Protein 4RU3 (pdb70)

Solvent-accessible surface area: 15898 Å² total; per-residue (Å²): 181,124,67,59,109,86,64,124,70,160,120,62,68,112,70,104,22,88,82,30,29,0,58,2,48,126,39,66,124,99,122,40,50,4,21,0,19,6,83,82,64,107,103,48,127,120,157,74,60,61,132,39,148,96,21,93,89,1,28,3,62,39,122,53,86,77,75,162,124,100,49,121,84,21,111,144,35,57,57,0,69,0,82,16,32,83,121,10,30,40,59,86,56,139,60,128,60,192,45,111,59,67,59,69,122,84,32,62,8,63,31,6,56,0,55,38,53,79,70,180,164,107,79,74,54,103,86,2,101,108,21,117,35,94,44,47,67,77,2,44,64,22,72,0,66,62,91,136,68,112,90,99,39,32,108,100,94,89,110,107,140,68,141,122,55,113,146,151,64,115,83,137,90,99,121,80,69,85,82,150,73,86,49,32,54,89,50,24,116,122,64,145,126,71,110,111,34,117,45,197,54,31,103,154,163

B-factor: mean 20.77, std 10.79, range [7.33, 51.13]

Secondary structure (DSSP, 8-state):
--HHHHHHHHHHHHH---EEEEEEEEEETTTTEEEEEESS-EE-TTS-EEPPPPEEEEEB---EETTEE------TT-EEEEEEESS--HHHHHHTSS---SS---SEEEEEEEEE--TT-----GGGTTSEEEE-TTSSSEEEE-SS-EEEE-SS-----SS----SS----SS--EETTEESTT---B-TTTTTPBPSSS---

Radius of gyration: 28.62 Å; Cα contacts (8 Å, |Δi|>4): 355; chains: 1; bounding box: 65×70×75 Å

Foldseek 3Di:
DPVVVVVVVVVVVVLQAFKAKWFFQDADQVLQFTWIWGDFFPQDPVRDTDGDDIAGRAHEDFDDDPPDTHDDPDDGGFMFMKGFAQAACVVCSVPVDDDDGPDDDGNDSNHTYTYTDNPLQADDDPVQPQWDWDADRPNQFIWTHDPPDIDGHHPPDDDDDDPDDDDPDDDDDDDWDDDPRRTQQWDWDADVVVHRDTDPTHDDD

Organism: NCBI:txid582382

Sequence (205 aa):
LIAALDARSRRRDALDFEVMIPAQVVQQYDRAENIATIQPLITWWVDTEHNAVQRHHQLVDIPVISMMGAGGFHISFPIQQQQGDIGWIYAADRDTSQFLESLSSMSKKPNNTGRRIHKFEHGLFIPPDVFRRRYTINSSSEDSAAMVIIIQSTSGATRISIIRGDNIKKITAPSNVTVDTPQANFTGSVTIANTLVVNGVNVNNHGHLENNPPDARTKGGMMIA

Nearest PDB structures (foldseek):
  4ru3-assembly1_A  TM=1.005E+00  e=5.794E-39  Pseudomonas phage SN
  8eon-assembly1_F  TM=9.720E-01  e=7.884E-35  Pseudomonas phage vB_PaeM_E217
  7yfz-assembly1_y  TM=8.169E-01  e=3.436E-06  uncultured cyanophage
  3pqi-assembly1_A  TM=4.986E-01  e=7.374E-07  Bacteriophage sp.

Structure (mmCIF, N/CA/C/O backbone):
data_4RU3
#
_entry.id   4RU3
#
_cell.length_a   84.540
_cell.length_b   84.540
_cell.length_c   84.540
_cell.angle_alpha   90.00
_cell.angle_beta   90.00
_cell.angle_gamma   90.00
#
_symmetry.space_group_name_H-M   'P 21 3'
#
loop_
_entity.id
_entity.type
_entity.pdbx_description
1 polymer 'puncturing protein gp41'
2 non-polymer 'FE (III) ION'
3 non-polymer 'CALCIUM ION'
4 non-polymer GLYCEROL
5 water water
#
loop_
_atom_site.group_PDB
_atom_site.id
_atom_site.type_symbol
_atom_site.label_atom_id
_atom_site.label_alt_id
_atom_site.label_comp_id
_atom_site.label_asym_id
_atom_site.label_entity_id
_atom_site.label_seq_id
_atom_site.pdbx_PDB_ins_code
_atom_site.Cartn_x
_atom_site.Cartn_y
_atom_site.Cartn_z
_atom_site.occupancy
_atom_site.B_iso_or_equiv
_atom_site.auth_seq_id
_atom_site.auth_comp_id
_atom_site.auth_asym_id
_atom_site.auth_atom_id
_atom_site.pdbx_PDB_model_num
ATOM 1 N N . LEU A 1 17 ? -36.779 -41.436 -47.529 1.00 44.22 17 LEU A N 1
ATOM 2 C CA . LEU A 1 17 ? -35.633 -40.534 -47.450 1.00 43.99 17 LEU A CA 1
ATOM 3 C C . LEU A 1 17 ? -35.249 -40.214 -45.995 1.00 45.20 17 LEU A C 1
ATOM 4 O O . LEU A 1 17 ? -36.105 -40.165 -45.106 1.00 46.53 17 LEU A O 1
ATOM 9 N N . ILE A 1 18 ? -33.957 -39.989 -45.761 1.00 45.34 18 ILE A N 1
ATOM 10 C CA . ILE A 1 18 ? -33.469 -39.730 -44.403 1.00 44.57 18 ILE A CA 1
ATOM 11 C C . ILE A 1 18 ? -32.736 -38.386 -44.275 1.00 44.67 18 ILE A C 1
ATOM 12 O O . ILE A 1 18 ? -32.396 -37.954 -43.172 1.00 45.18 18 ILE A O 1
ATOM 17 N N . ALA A 1 19 ? -32.524 -37.719 -45.409 1.00 44.19 19 ALA A N 1
ATOM 18 C CA . ALA A 1 19 ? -31.906 -36.394 -45.430 1.00 43.01 19 ALA A CA 1
ATOM 19 C C . ALA A 1 19 ? -32.727 -35.406 -44.613 1.00 41.96 19 ALA A C 1
ATOM 20 O O . ALA A 1 19 ? -32.208 -34.395 -44.135 1.00 40.92 19 ALA A O 1
ATOM 22 N N . ALA A 1 20 ? -34.011 -35.719 -44.462 1.00 41.85 20 ALA A N 1
ATOM 23 C CA . ALA A 1 20 ? -34.964 -34.888 -43.729 1.00 41.92 20 ALA A CA 1
ATOM 24 C C . ALA A 1 20 ? -34.470 -34.526 -42.336 1.00 41.77 20 ALA A C 1
ATOM 25 O O . ALA A 1 20 ? -34.378 -33.343 -41.976 1.00 42.51 20 ALA A O 1
ATOM 27 N N . LEU A 1 21 ? -34.158 -35.545 -41.544 1.00 41.28 21 LEU A N 1
ATOM 28 C CA . LEU A 1 21 ? -33.697 -35.283 -40.197 1.00 40.97 21 LEU A CA 1
ATOM 29 C C . LEU A 1 21 ? -32.311 -34.656 -40.169 1.00 39.24 21 LEU A C 1
ATOM 30 O O . LEU A 1 21 ? -32.017 -33.896 -39.257 1.00 37.92 21 LEU A O 1
ATOM 35 N N . ASP A 1 22 ? -31.468 -34.940 -41.162 1.00 38.17 22 ASP A N 1
ATOM 36 C CA . ASP A 1 22 ? -30.179 -34.245 -41.245 1.00 37.29 22 ASP A CA 1
ATOM 37 C C . ASP A 1 22 ? -30.396 -32.736 -41.331 1.00 35.74 22 ASP A C 1
ATOM 38 O O . ASP A 1 22 ? -29.717 -31.960 -40.654 1.00 35.76 22 ASP A O 1
ATOM 43 N N . ALA A 1 23 ? -31.359 -32.327 -42.150 1.00 35.02 23 ALA A N 1
ATOM 44 C CA . ALA A 1 23 ? -31.656 -30.911 -42.338 1.00 34.54 23 ALA A CA 1
ATOM 45 C C . ALA A 1 23 ? -32.163 -30.316 -41.037 1.00 34.43 23 ALA A C 1
ATOM 46 O O . ALA A 1 23 ? -31.732 -29.233 -40.621 1.00 34.32 23 ALA A O 1
ATOM 48 N N . ARG A 1 24 ? -33.070 -31.039 -40.388 1.00 34.93 24 ARG A N 1
ATOM 49 C CA . ARG A 1 24 ? -33.642 -30.616 -39.116 1.00 34.82 24 ARG A CA 1
ATOM 50 C C . ARG A 1 24 ? -32.569 -30.413 -38.061 1.00 33.03 24 ARG A C 1
ATOM 51 O O . ARG A 1 24 ? -32.537 -29.381 -37.373 1.00 32.31 24 ARG A O 1
ATOM 59 N N . SER A 1 25 ? -31.707 -31.417 -37.926 1.00 32.75 25 SER A N 1
ATOM 60 C CA . SER A 1 25 ? -30.666 -31.405 -36.902 1.00 32.02 25 SER A CA 1
ATOM 61 C C . SER A 1 25 ? -29.781 -30.182 -37.049 1.00 30.36 25 SER A C 1
ATOM 62 O O . SER A 1 25 ? -29.441 -29.509 -36.069 1.00 28.14 25 SER A O 1
ATOM 65 N N . ARG A 1 26 ? -29.420 -29.902 -38.291 1.00 30.20 26 ARG A N 1
ATOM 66 C CA . ARG A 1 26 ? -28.582 -28.764 -38.604 1.00 30.04 26 ARG A CA 1
ATOM 67 C C . ARG A 1 26 ? -29.292 -27.459 -38.240 1.00 27.46 26 ARG A C 1
ATOM 68 O O . ARG A 1 26 ? -28.709 -26.582 -37.599 1.00 25.80 26 ARG A O 1
ATOM 76 N N A ARG A 1 27 ? -30.549 -27.323 -38.660 0.50 27.29 27 ARG A N 1
ATOM 77 N N B ARG A 1 27 ? -30.550 -27.356 -38.652 0.50 27.62 27 ARG A N 1
ATOM 78 C CA A ARG A 1 27 ? -31.323 -26.116 -38.375 0.50 27.16 27 ARG A CA 1
ATOM 79 C CA B ARG A 1 27 ? -31.364 -26.179 -38.405 0.50 27.95 27 ARG A CA 1
ATOM 80 C C A ARG A 1 27 ? -31.418 -25.880 -36.878 0.50 26.51 27 ARG A C 1
ATOM 81 C C B ARG A 1 27 ? -31.464 -25.893 -36.915 0.50 27.18 27 ARG A C 1
ATOM 82 O O A ARG A 1 27 ? -31.212 -24.766 -36.382 0.50 27.03 27 ARG A O 1
ATOM 83 O O B ARG A 1 27 ? -31.299 -24.757 -36.465 0.50 27.84 27 ARG A O 1
ATOM 98 N N . ASP A 1 28 ? -31.743 -26.945 -36.158 1.00 26.61 28 ASP A N 1
ATOM 99 C CA . ASP A 1 28 ? -31.920 -26.843 -34.727 1.00 26.21 28 ASP A CA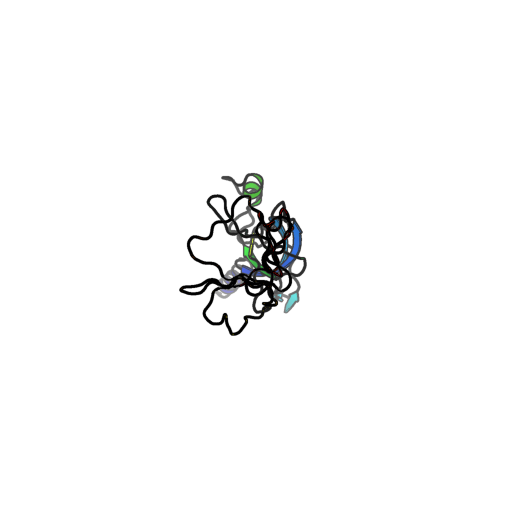 1
ATOM 100 C C . ASP A 1 28 ? -30.616 -26.447 -34.037 1.00 24.02 28 ASP A C 1
ATOM 101 O O . ASP A 1 28 ? -30.616 -25.647 -33.104 1.00 24.29 28 ASP A O 1
ATOM 106 N N . ALA A 1 29 ? -29.493 -27.003 -34.477 1.00 22.84 29 ALA A N 1
ATOM 107 C CA . ALA A 1 29 ? -28.205 -26.617 -33.893 1.00 20.64 29 ALA A CA 1
ATOM 108 C C . ALA A 1 29 ? -27.829 -25.159 -34.182 1.00 20.23 29 ALA A C 1
ATOM 109 O O . ALA A 1 29 ? -27.306 -24.449 -33.302 1.00 19.72 29 ALA A O 1
ATOM 111 N N . LEU A 1 30 ? -28.113 -24.704 -35.396 1.00 21.52 30 LEU A N 1
ATOM 112 C CA . LEU A 1 30 ? -27.861 -23.316 -35.747 1.00 22.60 30 LEU A CA 1
ATOM 113 C C . LEU A 1 30 ? -28.708 -22.362 -34.909 1.00 21.86 30 LEU A C 1
ATOM 114 O O . LEU A 1 30 ? -28.254 -21.255 -34.586 1.00 22.27 30 LEU A O 1
ATOM 119 N N . ASP A 1 31 ? -29.941 -22.753 -34.605 1.00 21.27 31 ASP A N 1
ATOM 120 C CA . ASP A 1 31 ? -30.851 -21.873 -33.869 1.00 21.89 31 ASP A CA 1
ATOM 121 C C . ASP A 1 31 ? -30.569 -21.815 -32.376 1.00 18.74 31 ASP A C 1
ATOM 122 O O . ASP A 1 31 ? -31.007 -20.890 -31.682 1.00 20.19 31 ASP A O 1
ATOM 127 N N . PHE A 1 32 ? -29.829 -22.804 -31.886 1.00 18.01 32 PHE A N 1
ATOM 128 C CA . PHE A 1 32 ? -29.575 -22.965 -30.462 1.00 16.49 32 PHE A CA 1
ATOM 129 C C . PHE A 1 32 ? -28.306 -22.144 -30.168 1.00 14.78 32 PHE A C 1
ATOM 130 O O . PHE A 1 32 ? -27.208 -22.482 -30.605 1.00 15.66 32 PHE A O 1
ATOM 138 N N . GLU A 1 33 ? -28.473 -21.051 -29.429 1.00 14.86 33 GLU A N 1
ATOM 139 C CA . GLU A 1 33 ? -27.365 -20.143 -29.118 1.00 14.29 33 GLU A CA 1
ATOM 140 C C . GLU A 1 33 ? -26.748 -20.518 -27.780 1.00 12.28 33 GLU A C 1
ATOM 141 O O . GLU A 1 33 ? -27.469 -20.925 -26.859 1.00 13.37 33 GLU A O 1
ATOM 147 N N . VAL A 1 34 ? -25.418 -20.385 -27.687 1.00 12.32 34 VAL A N 1
ATOM 148 C CA . VAL A 1 34 ? -24.639 -20.707 -26.488 1.00 12.17 34 VAL A CA 1
ATOM 149 C C . VAL A 1 34 ? -23.668 -19.572 -26.164 1.00 10.44 34 VAL A C 1
ATOM 150 O O . VAL A 1 34 ? -23.798 -18.956 -25.099 1.00 10.75 34 VAL A O 1
ATOM 154 N N . MET A 1 35 ? -22.695 -19.299 -27.049 1.00 10.13 35 MET A N 1
ATOM 155 C CA . MET A 1 35 ? -21.652 -18.336 -26.724 1.00 10.50 35 MET A CA 1
ATOM 156 C C . MET A 1 35 ? -21.064 -17.793 -28.000 1.00 10.36 35 MET A C 1
ATOM 157 O O . MET A 1 35 ? -20.722 -18.559 -28.896 1.00 11.58 35 MET A O 1
ATOM 162 N N . ILE A 1 36 ? -20.855 -16.474 -28.064 1.00 10.70 36 ILE A N 1
ATOM 163 C CA . ILE A 1 36 ? -20.209 -15.875 -29.231 1.00 12.08 36 ILE A CA 1
ATOM 164 C C . ILE A 1 36 ? -19.491 -14.597 -28.792 1.00 10.84 36 ILE A C 1
ATOM 165 O O . ILE A 1 36 ? -19.955 -13.913 -27.880 1.00 10.67 36 ILE A O 1
ATOM 170 N N . PRO A 1 37 ? -18.385 -14.222 -29.477 1.00 10.70 37 PRO A N 1
ATOM 171 C CA . PRO A 1 37 ? -17.779 -12.917 -29.181 1.00 10.80 37 PRO A CA 1
ATOM 172 C C . PRO A 1 37 ? -18.736 -11.762 -29.482 1.00 11.06 37 PRO A C 1
ATOM 173 O O . PRO A 1 37 ? -19.553 -11.862 -30.435 1.00 11.88 37 PRO A O 1
ATOM 177 N N . ALA A 1 38 ? -18.612 -10.678 -28.741 1.00 10.79 38 ALA A N 1
ATOM 178 C CA . ALA A 1 38 ? -19.553 -9.570 -28.846 1.00 10.62 38 ALA A CA 1
ATOM 179 C C . ALA A 1 38 ? -18.961 -8.297 -28.333 1.00 10.68 38 ALA A C 1
ATOM 180 O O . ALA A 1 38 ? -17.907 -8.294 -27.667 1.00 10.86 38 ALA A O 1
ATOM 182 N N . GLN A 1 39 ? -19.646 -7.194 -28.611 1.00 10.73 39 GLN A N 1
ATOM 183 C CA . GLN A 1 39 ? -19.162 -5.843 -28.318 1.00 11.52 39 GLN A CA 1
ATOM 184 C C . GLN A 1 39 ? -20.205 -5.017 -27.575 1.00 10.70 39 GLN A C 1
ATOM 185 O O . GLN A 1 39 ? -21.405 -5.148 -27.849 1.00 12.09 39 GLN A O 1
ATOM 191 N N . VAL A 1 40 ? -19.728 -4.143 -26.684 1.00 11.40 40 VAL A N 1
ATOM 192 C CA . VAL A 1 40 ? -20.611 -3.235 -25.973 1.00 11.52 40 VAL A CA 1
ATOM 193 C C . VAL A 1 40 ? -21.009 -2.053 -26.867 1.00 11.33 40 VAL A C 1
ATOM 194 O O . VAL A 1 40 ? -20.144 -1.313 -27.338 1.00 12.53 40 VAL A O 1
ATOM 198 N N . VAL A 1 41 ? -22.323 -1.890 -27.075 1.00 11.80 41 VAL A N 1
ATOM 199 C CA . VAL A 1 41 ? -22.853 -0.701 -27.724 1.00 13.73 41 VAL A CA 1
ATOM 200 C C . VAL A 1 41 ? -23.111 0.439 -26.712 1.00 13.91 41 VAL A C 1
ATOM 201 O O . VAL A 1 41 ? -22.816 1.597 -26.985 1.00 15.68 41 VAL A O 1
ATOM 205 N N A GLN A 1 42 ? -23.664 0.104 -25.551 0.70 12.92 42 GLN A N 1
ATOM 206 N N B GLN A 1 42 ? -23.658 0.083 -25.555 0.30 14.58 42 GLN A N 1
ATOM 207 C CA A GLN A 1 42 ? -23.948 1.067 -24.494 0.70 13.39 42 GLN A CA 1
ATOM 208 C CA B GLN A 1 42 ? -23.996 1.040 -24.508 0.30 15.35 42 GLN A CA 1
ATOM 209 C C A GLN A 1 42 ? -23.931 0.300 -23.195 0.70 12.86 42 GLN A C 1
ATOM 210 C C B GLN A 1 42 ? -24.024 0.308 -23.170 0.30 13.72 42 GLN A C 1
ATOM 211 O O A GLN A 1 42 ? -24.246 -0.877 -23.192 0.70 13.97 42 GLN A O 1
ATOM 212 O O B GLN A 1 42 ? -24.460 -0.837 -23.103 0.30 13.19 42 GLN A O 1
ATOM 223 N N . TYR A 1 43 ? -23.556 0.961 -22.113 1.00 13.29 43 TYR A N 1
ATOM 224 C CA . TYR A 1 43 ? -23.440 0.325 -20.817 1.00 12.40 43 TYR A CA 1
ATOM 225 C C . TYR A 1 43 ? -23.882 1.275 -19.721 1.00 12.50 43 TYR A C 1
ATOM 226 O O . TYR A 1 43 ? -23.500 2.453 -19.754 1.00 15.76 43 TYR A O 1
ATOM 235 N N . ASP A 1 44 ? -24.655 0.757 -18.767 1.00 12.07 44 ASP A N 1
ATOM 236 C CA . ASP A 1 44 ? -25.085 1.532 -17.598 1.00 13.48 44 ASP A CA 1
ATOM 237 C C . ASP A 1 44 ? -24.425 0.851 -16.401 1.00 11.74 44 ASP A C 1
ATOM 238 O O . ASP A 1 44 ? -24.764 -0.270 -16.074 1.00 12.38 44 ASP A O 1
ATOM 243 N N . ARG A 1 45 ? -23.490 1.524 -15.762 1.00 12.70 45 ARG A N 1
ATOM 244 C CA . ARG A 1 45 ? -22.723 0.895 -14.678 1.00 11.61 45 ARG A CA 1
ATOM 245 C C . ARG A 1 45 ? -23.534 0.763 -13.394 1.00 12.02 45 ARG A C 1
ATOM 246 O O . ARG A 1 45 ? -23.256 -0.116 -12.585 1.00 12.97 45 ARG A O 1
ATOM 254 N N . ALA A 1 46 ? -24.548 1.614 -13.196 1.00 13.18 46 ALA A N 1
ATOM 255 C CA . ALA A 1 46 ? -25.349 1.501 -11.986 1.00 14.26 46 ALA A CA 1
ATOM 256 C C . ALA A 1 46 ? -26.280 0.288 -12.045 1.00 13.08 46 ALA A C 1
ATOM 257 O O . ALA A 1 46 ? -26.406 -0.447 -11.065 1.00 15.10 46 ALA A O 1
ATOM 259 N N . GLU A 1 47 ? -26.941 0.085 -13.183 1.00 13.59 47 GLU A N 1
ATOM 260 C CA . GLU A 1 47 ? -27.818 -1.057 -13.375 1.00 13.51 47 GLU A CA 1
ATOM 261 C C . GLU A 1 47 ? -27.052 -2.285 -13.868 1.00 12.59 47 GLU A C 1
ATOM 262 O O . GLU A 1 47 ? -27.585 -3.389 -13.853 1.00 12.70 47 GLU A O 1
ATOM 268 N N . ASN A 1 48 ? -25.802 -2.079 -14.269 1.00 12.08 48 ASN A N 1
ATOM 269 C CA . ASN A 1 48 ? -24.889 -3.147 -14.700 1.00 11.18 48 ASN A CA 1
ATOM 270 C C . ASN A 1 48 ? -25.506 -3.960 -15.833 1.00 10.18 48 ASN A C 1
ATOM 271 O O . ASN A 1 48 ? -25.505 -5.207 -15.818 1.00 10.31 48 ASN A O 1
ATOM 276 N N . ILE A 1 49 ? -25.979 -3.255 -16.852 1.00 10.67 49 ILE A N 1
ATOM 277 C CA . ILE A 1 49 ? -26.550 -3.860 -18.036 1.00 11.25 49 ILE A CA 1
ATOM 278 C C . ILE A 1 49 ? -26.041 -3.152 -19.273 1.00 11.19 49 ILE A C 1
ATOM 279 O O . ILE A 1 49 ? -25.657 -1.978 -19.241 1.00 12.36 49 ILE A O 1
ATOM 284 N N . ALA A 1 50 ? -26.056 -3.873 -20.399 1.00 11.19 50 ALA A N 1
ATOM 285 C CA . ALA A 1 50 ? -25.529 -3.357 -21.651 1.00 11.41 50 ALA A CA 1
ATOM 286 C C . ALA A 1 50 ? -26.410 -3.685 -22.830 1.00 12.06 50 ALA A C 1
ATOM 287 O O . ALA A 1 50 ? -27.120 -4.678 -22.838 1.00 12.36 50 ALA A O 1
ATOM 289 N N . THR A 1 51 ? -26.308 -2.846 -23.864 1.00 11.83 51 THR A N 1
ATOM 290 C CA . THR A 1 51 ? -26.716 -3.257 -25.203 1.00 12.26 51 THR A CA 1
ATOM 291 C C . THR A 1 51 ? -25.492 -3.860 -25.866 1.00 12.04 51 THR A C 1
ATOM 292 O O . THR A 1 51 ? -24.394 -3.288 -25.823 1.00 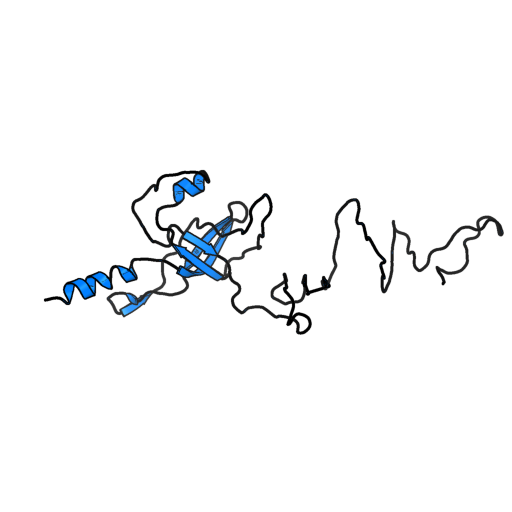11.94 51 THR A O 1
ATOM 296 N N . ILE A 1 52 ? -25.664 -5.043 -26.470 1.00 11.98 52 ILE A N 1
ATOM 297 C CA . ILE A 1 52 ? -24.552 -5.835 -26.946 1.00 12.14 52 ILE A CA 1
ATOM 298 C C . ILE A 1 52 ? -24.743 -6.163 -28.426 1.00 12.48 52 ILE A C 1
ATOM 299 O O . ILE A 1 52 ? -25.850 -6.501 -28.865 1.00 13.31 52 ILE A O 1
ATOM 304 N N . GLN A 1 53 ? -23.655 -6.080 -29.188 1.00 12.25 53 GLN A N 1
ATOM 305 C CA . GLN A 1 53 ? -23.671 -6.407 -30.638 1.00 13.75 53 GLN A CA 1
ATOM 306 C C . GLN A 1 53 ? -22.773 -7.627 -30.852 1.00 13.67 53 GLN A C 1
ATOM 307 O O . GLN A 1 53 ? -21.545 -7.541 -30.715 1.00 12.36 53 GLN A O 1
ATOM 313 N N . PRO A 1 54 ? -23.358 -8.786 -31.186 1.00 13.13 54 PRO A N 1
ATOM 314 C CA . PRO A 1 54 ? -22.481 -9.921 -31.535 1.00 14.10 54 PRO A CA 1
ATOM 315 C C . PRO A 1 54 ? -21.553 -9.614 -32.699 1.00 14.02 54 PRO A C 1
ATOM 316 O O . PRO A 1 54 ? -21.941 -8.893 -33.638 1.00 15.47 54 PRO A O 1
ATOM 320 N N . LEU A 1 55 ? -20.347 -10.181 -32.657 1.00 12.70 55 LEU A N 1
ATOM 321 C CA . LEU A 1 55 ? -19.303 -9.873 -33.614 1.00 14.42 55 LEU A CA 1
ATOM 322 C C . LEU A 1 55 ? -19.027 -10.950 -34.655 1.00 15.81 55 LEU A C 1
ATOM 323 O O . LEU A 1 55 ? -18.085 -10.805 -35.430 1.00 16.81 55 LEU A O 1
ATOM 328 N N . ILE A 1 56 ? -19.861 -11.989 -34.730 1.00 15.90 56 ILE A N 1
ATOM 329 C CA . ILE A 1 56 ? -19.766 -12.945 -35.825 1.00 17.96 56 ILE A CA 1
ATOM 330 C C . ILE A 1 56 ? -21.114 -12.974 -36.510 1.00 17.79 56 ILE A C 1
ATOM 331 O O . ILE A 1 56 ? -22.160 -13.026 -35.863 1.00 21.78 56 ILE A O 1
ATOM 336 N N . THR A 1 57 ? -21.078 -12.830 -37.830 1.00 21.05 57 THR A N 1
ATOM 337 C CA . THR A 1 57 ? -22.284 -12.779 -38.619 1.00 24.54 57 THR A CA 1
ATOM 338 C C . THR A 1 57 ? -22.719 -14.202 -38.742 1.00 31.03 57 THR A C 1
ATOM 339 O O . THR A 1 57 ? -21.996 -15.147 -38.388 1.00 34.87 57 THR A O 1
ATOM 343 N N A TRP A 1 58 ? -23.893 -14.362 -39.304 0.39 32.73 58 TRP A N 1
ATOM 344 N N B TRP A 1 58 ? -23.938 -14.379 -39.228 0.61 33.14 58 TRP A N 1
ATOM 345 C CA A TRP A 1 58 ? -24.359 -15.683 -39.590 0.39 33.62 58 TRP A CA 1
ATOM 346 C CA B TRP A 1 58 ? -24.430 -15.714 -39.521 0.61 34.20 58 TRP A CA 1
ATOM 347 C C A TRP A 1 58 ? -24.744 -15.780 -41.049 0.39 35.31 58 TRP A C 1
ATOM 348 C C B TRP A 1 58 ? -24.810 -15.813 -40.996 0.61 35.67 58 TRP A C 1
ATOM 349 O O A TRP A 1 58 ? -25.234 -14.820 -41.639 0.39 35.86 58 TRP A O 1
ATOM 350 O O B TRP A 1 58 ? -25.380 -14.871 -41.538 0.61 36.35 58 TRP A O 1
ATOM 371 N N . VAL A 1 59 ? -24.458 -16.932 -41.637 1.00 36.79 59 VAL A N 1
ATOM 372 C CA . VAL A 1 59 ? -24.747 -17.161 -43.048 1.00 37.76 59 VAL A CA 1
ATOM 373 C C . VAL A 1 59 ? -26.201 -17.582 -43.177 1.00 38.56 59 VAL A C 1
ATOM 374 O O . VAL A 1 59 ? -26.635 -18.525 -42.526 1.00 40.01 59 VAL A O 1
ATOM 378 N N . ASP A 1 60 ? -26.960 -16.878 -44.013 1.00 38.56 60 ASP A N 1
ATOM 379 C CA . ASP A 1 60 ? -28.354 -17.253 -44.230 1.00 40.14 60 ASP A CA 1
ATOM 380 C C . ASP A 1 60 ? -28.513 -18.193 -45.424 1.00 40.58 60 ASP A C 1
ATOM 381 O O . ASP A 1 60 ? -27.520 -18.558 -46.074 1.00 40.69 60 ASP A O 1
ATOM 386 N N . THR A 1 61 ? -29.757 -18.577 -45.705 1.00 41.18 61 THR A N 1
ATOM 387 C CA . THR A 1 61 ? -30.061 -19.563 -46.748 1.00 41.11 61 THR A CA 1
ATOM 388 C C . THR A 1 61 ? -29.576 -19.093 -48.106 1.00 41.11 61 THR A C 1
ATOM 389 O O . THR A 1 61 ? -29.371 -19.894 -49.033 1.00 41.59 61 THR A O 1
ATOM 393 N N . GLU A 1 62 ? -29.393 -17.782 -48.196 1.00 39.73 62 GLU A N 1
ATOM 394 C CA . GLU A 1 62 ? -29.099 -17.098 -49.437 1.00 40.53 62 GLU A CA 1
ATOM 395 C C . GLU A 1 62 ? -27.584 -17.045 -49.599 1.00 40.52 62 GLU A C 1
ATOM 396 O O . GLU A 1 62 ? -27.070 -16.510 -50.589 1.00 40.70 62 GLU A O 1
ATOM 402 N N . HIS A 1 63 ? -26.889 -17.613 -48.607 1.00 40.00 63 HIS A N 1
ATOM 403 C CA . HIS A 1 63 ? -25.424 -17.681 -48.551 1.00 38.83 63 HIS A CA 1
ATOM 404 C C . HIS A 1 63 ? -24.787 -16.312 -48.286 1.00 38.84 63 HIS A C 1
ATOM 405 O O . HIS A 1 63 ? -23.575 -16.127 -48.460 1.00 39.94 63 HIS A O 1
ATOM 412 N N . ASN A 1 64 ? -25.625 -15.368 -47.848 1.00 36.30 64 ASN A N 1
ATOM 413 C CA . ASN A 1 64 ? -25.198 -14.049 -47.411 1.00 34.99 64 ASN A CA 1
ATOM 414 C C . ASN A 1 64 ? -24.822 -14.134 -45.947 1.00 34.85 64 ASN A C 1
ATOM 415 O O . ASN A 1 64 ? -25.611 -14.585 -45.136 1.00 33.02 64 ASN A O 1
ATOM 420 N N . ALA A 1 65 ? -23.634 -13.694 -45.584 1.00 35.21 65 ALA A N 1
ATOM 421 C CA . ALA A 1 65 ? -23.352 -13.593 -44.168 1.00 33.42 65 ALA A CA 1
ATOM 422 C C . ALA A 1 65 ? -23.785 -12.192 -43.773 1.00 31.19 65 ALA A C 1
ATOM 423 O O . ALA A 1 65 ? -23.423 -11.242 -44.441 1.00 32.16 65 ALA A O 1
ATOM 425 N N . VAL A 1 66 ? -24.582 -12.062 -42.711 1.00 29.76 66 VAL A N 1
ATOM 426 C CA . VAL A 1 66 ? -25.097 -10.754 -42.305 1.00 28.25 66 VAL A CA 1
ATOM 427 C C . VAL A 1 66 ? -24.980 -10.467 -40.813 1.00 27.20 66 VAL A C 1
ATOM 428 O O . VAL A 1 66 ? -24.966 -11.384 -39.977 1.00 28.03 66 VAL A O 1
ATOM 432 N N . GLN A 1 67 ? -24.906 -9.182 -40.465 1.00 26.92 67 GLN A N 1
ATOM 433 C CA . GLN A 1 67 ? -24.773 -8.751 -39.068 1.00 24.60 67 GLN A CA 1
ATOM 434 C C . GLN A 1 67 ? -25.985 -9.141 -38.207 1.00 22.57 67 GLN A C 1
ATOM 435 O O . GLN A 1 67 ? -27.132 -8.966 -38.613 1.00 22.52 67 GLN A O 1
ATOM 441 N N . ARG A 1 68 ? -25.719 -9.643 -37.003 1.00 21.78 68 ARG A N 1
ATOM 442 C CA . ARG A 1 68 ? -26.777 -10.032 -36.079 1.00 19.10 68 ARG A CA 1
ATOM 443 C C . ARG A 1 68 ? -27.385 -8.816 -35.420 1.00 18.43 68 ARG A C 1
ATOM 444 O O . ARG A 1 68 ? -26.787 -7.729 -35.404 1.00 23.91 68 ARG A O 1
ATOM 452 N N A HIS A 1 69 ? -28.605 -8.998 -34.875 0.60 16.88 69 HIS A N 1
ATOM 453 N N B HIS A 1 69 ? -28.489 -8.933 -34.771 0.40 17.05 69 HIS A N 1
ATOM 454 C CA A HIS A 1 69 ? -29.366 -7.988 -34.083 0.60 15.86 69 HIS A CA 1
ATOM 455 C CA B HIS A 1 69 ? -28.796 -7.664 -34.237 0.40 15.64 69 HIS A CA 1
ATOM 456 C C A HIS A 1 69 ? -28.537 -7.545 -32.818 0.60 14.33 69 HIS A C 1
ATOM 457 C C B HIS A 1 69 ? -28.523 -7.524 -32.774 0.40 13.10 69 HIS A C 1
ATOM 458 O O A HIS A 1 69 ? -27.722 -8.347 -32.277 0.60 16.41 69 HIS A O 1
ATOM 459 O O B HIS A 1 69 ? -28.121 -8.462 -32.055 0.40 12.60 69 HIS A O 1
ATOM 472 N N . GLN A 1 70 ? -28.710 -6.311 -32.336 1.00 13.31 70 GLN A N 1
ATOM 473 C CA . GLN A 1 70 ? -28.330 -5.964 -30.975 1.00 13.02 70 GLN A CA 1
ATOM 474 C C . GLN A 1 70 ? -29.232 -6.681 -29.980 1.00 13.95 70 GLN A C 1
ATOM 475 O O . GLN A 1 70 ? -30.409 -6.971 -30.289 1.00 15.07 70 GLN A O 1
ATOM 481 N N . LEU A 1 71 ? -28.660 -6.932 -28.792 1.00 13.25 71 LEU A N 1
ATOM 482 C CA . LEU A 1 71 ? -29.385 -7.425 -27.631 1.00 12.83 71 LEU A CA 1
ATOM 483 C C . LEU A 1 71 ? -29.433 -6.310 -26.584 1.00 13.33 71 LEU A C 1
ATOM 484 O O . LEU A 1 71 ? -28.400 -5.731 -26.285 1.00 16.97 71 LEU A O 1
ATOM 489 N N . VAL A 1 72 ? -30.584 -6.070 -25.964 1.00 14.81 72 VAL A N 1
ATOM 490 C CA . VAL A 1 72 ? -30.689 -4.998 -24.968 1.00 14.44 72 VAL A CA 1
ATOM 491 C C . VAL A 1 72 ? -30.783 -5.574 -23.573 1.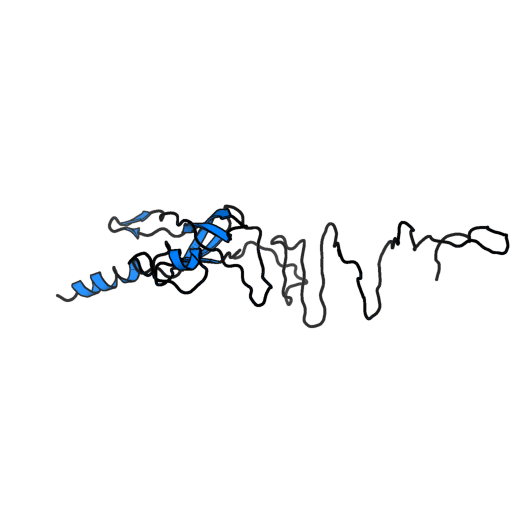00 13.23 72 VAL A C 1
ATOM 492 O O . VAL A 1 72 ? -31.161 -6.730 -23.394 1.00 14.89 72 VAL A O 1
ATOM 496 N N . ASP A 1 73 ? -30.437 -4.738 -22.588 1.00 13.38 73 ASP A N 1
ATOM 497 C CA . ASP A 1 73 ? -30.679 -5.032 -21.179 1.00 14.27 73 ASP A CA 1
ATOM 498 C C . ASP A 1 73 ? -29.957 -6.298 -20.743 1.00 13.02 73 ASP A C 1
ATOM 499 O O . ASP A 1 73 ? -30.453 -7.017 -19.890 1.00 15.65 73 ASP A O 1
ATOM 504 N N . ILE A 1 74 ? -28.773 -6.549 -21.319 1.00 12.29 74 ILE A N 1
ATOM 505 C CA . ILE A 1 74 ? -27.996 -7.742 -20.987 1.00 11.66 74 ILE A CA 1
ATOM 506 C C . ILE A 1 74 ? -27.150 -7.485 -19.736 1.00 10.10 74 ILE A C 1
ATOM 507 O O . ILE A 1 74 ? -26.360 -6.568 -19.730 1.00 10.82 74 ILE A O 1
ATOM 512 N N . PRO A 1 75 ? -27.329 -8.285 -18.682 1.00 10.22 75 PRO A N 1
ATOM 513 C CA . PRO A 1 75 ? -26.461 -8.134 -17.510 1.00 10.51 75 PRO A CA 1
ATOM 514 C C . PRO A 1 75 ? -25.004 -8.393 -17.930 1.00 9.61 75 PRO A C 1
ATOM 515 O O . PRO A 1 75 ? -24.716 -9.319 -18.701 1.00 9.45 75 PRO A O 1
ATOM 519 N N . VAL A 1 76 ? -24.105 -7.579 -17.372 1.00 9.45 76 VAL A N 1
ATOM 520 C CA . VAL A 1 76 ? -22.671 -7.763 -17.560 1.00 9.41 76 VAL A CA 1
ATOM 521 C C . VAL A 1 76 ? -22.126 -8.336 -16.251 1.00 8.86 76 VAL A C 1
ATOM 522 O O . VAL A 1 76 ? -22.441 -7.807 -15.177 1.00 9.68 76 VAL A O 1
ATOM 526 N N . ILE A 1 77 ? -21.382 -9.437 -16.290 1.00 8.44 77 ILE A N 1
ATOM 527 C CA . ILE A 1 77 ? -20.975 -10.022 -15.020 1.00 8.62 77 ILE A CA 1
ATOM 528 C C . ILE A 1 77 ? -20.195 -9.021 -14.179 1.00 8.32 77 ILE A C 1
ATOM 529 O O . ILE A 1 77 ? -19.332 -8.300 -14.695 1.00 8.51 77 ILE A O 1
ATOM 534 N N . SER A 1 78 ? -20.473 -9.001 -12.882 1.00 8.32 78 SER A N 1
ATOM 535 C CA . SER A 1 78 ? -19.577 -8.380 -11.916 1.00 8.56 78 SER A CA 1
ATOM 536 C C . SER A 1 78 ? -19.202 -9.474 -10.939 1.00 8.62 78 SER A C 1
ATOM 537 O O . SER A 1 78 ? -19.976 -9.801 -10.018 1.00 8.90 78 SER A O 1
ATOM 540 N N A MET A 1 79 ? -18.071 -10.140 -11.191 0.64 8.20 79 MET A N 1
ATOM 541 N N B MET A 1 79 ? -18.076 -10.100 -11.176 0.36 8.25 79 MET A N 1
ATOM 542 C CA A MET A 1 79 ? -17.687 -11.260 -10.346 0.64 8.61 79 MET A CA 1
ATOM 543 C CA B MET A 1 79 ? -17.787 -11.264 -10.407 0.36 7.65 79 MET A CA 1
ATOM 544 C C A MET A 1 79 ? -17.603 -10.824 -8.895 0.64 7.62 79 MET A C 1
ATOM 545 C C B MET A 1 79 ? -17.559 -10.885 -8.931 0.36 7.77 79 MET A C 1
ATOM 546 O O A MET A 1 79 ? -16.955 -9.818 -8.584 0.64 8.10 79 MET A O 1
ATOM 547 O O B MET A 1 79 ? -16.813 -9.942 -8.636 0.36 8.03 79 MET A O 1
ATOM 556 N N . GLY A 1 80 ? -18.228 -11.599 -8.026 1.00 7.96 80 GLY A N 1
ATOM 557 C CA . GLY A 1 80 ? -18.212 -11.245 -6.633 1.00 8.34 80 GLY A CA 1
ATOM 558 C C . GLY A 1 80 ? -19.189 -12.035 -5.842 1.00 8.51 80 GLY A C 1
ATOM 559 O O . GLY A 1 80 ? -20.057 -12.709 -6.437 1.00 8.96 80 GLY A O 1
ATOM 560 N N . ALA A 1 81 ? -19.044 -11.982 -4.527 1.00 8.60 81 ALA A N 1
ATOM 561 C CA . ALA A 1 81 ? -19.914 -12.672 -3.595 1.00 9.38 81 ALA A CA 1
ATOM 562 C C . ALA A 1 81 ? -19.497 -12.220 -2.192 1.00 9.16 81 ALA A C 1
ATOM 563 O O . ALA A 1 81 ? -18.435 -11.605 -2.010 1.00 9.52 81 ALA A O 1
ATOM 565 N N . GLY A 1 82 ? -20.328 -12.525 -1.196 1.00 10.38 82 GLY A N 1
ATOM 566 C CA . GLY A 1 82 ? -19.966 -12.263 0.182 1.00 11.33 82 GLY A CA 1
ATOM 567 C C . GLY A 1 82 ? -19.770 -10.813 0.550 1.00 10.75 82 GLY A C 1
ATOM 568 O O . GLY A 1 82 ? -19.154 -10.508 1.566 1.00 11.91 82 GLY A O 1
ATOM 569 N N . GLY A 1 83 ? -20.298 -9.907 -0.281 1.00 10.39 83 GLY A N 1
ATOM 570 C CA . GLY A 1 83 ? -20.145 -8.489 -0.043 1.00 10.87 83 GLY A CA 1
ATOM 571 C C . GLY A 1 83 ? -18.960 -7.830 -0.729 1.00 9.30 83 GLY A C 1
ATOM 572 O O . GLY A 1 83 ? -18.627 -6.691 -0.404 1.00 9.63 83 GLY A O 1
ATOM 573 N N . PHE A 1 84 ? -18.364 -8.509 -1.721 1.00 8.87 84 PHE A N 1
ATOM 574 C CA . PHE A 1 84 ? -17.185 -7.962 -2.426 1.00 8.28 84 PHE A CA 1
ATOM 575 C C . PHE A 1 84 ? -17.319 -8.254 -3.905 1.00 8.51 84 PHE A C 1
ATOM 576 O O . PHE A 1 84 ? -17.963 -9.234 -4.295 1.00 8.97 84 PHE A O 1
ATOM 584 N N . HIS A 1 85 ? -16.717 -7.433 -4.764 1.00 7.82 85 HIS A N 1
ATOM 585 C CA . HIS A 1 85 ? -16.824 -7.674 -6.209 1.00 7.86 85 HIS A CA 1
ATOM 586 C C . HIS A 1 85 ? -15.717 -6.910 -6.938 1.00 7.60 85 HIS A C 1
ATOM 587 O O . HIS A 1 85 ? -14.963 -6.120 -6.354 1.00 8.50 85 HIS A O 1
ATOM 594 N N . ILE A 1 86 ? -15.649 -7.197 -8.251 1.00 7.96 86 ILE A N 1
ATOM 595 C CA . ILE A 1 86 ? -14.721 -6.554 -9.156 1.00 8.59 86 ILE A CA 1
ATOM 596 C C . ILE A 1 86 ? -15.531 -5.905 -10.277 1.00 8.90 86 ILE A C 1
ATOM 597 O O . ILE A 1 86 ? -16.403 -6.556 -10.899 1.00 9.04 86 ILE A O 1
ATOM 602 N N . SER A 1 87 ? -15.276 -4.615 -10.534 1.00 8.50 87 SER A N 1
ATOM 603 C CA . SER A 1 87 ? -16.024 -3.886 -11.553 1.00 9.10 87 SER A CA 1
ATOM 604 C C . SER A 1 87 ? -15.066 -3.091 -12.435 1.00 8.44 87 SER A C 1
ATOM 605 O O . SER A 1 87 ? -14.241 -2.306 -11.934 1.00 9.08 87 SER A O 1
ATOM 608 N N . PHE A 1 88 ? -15.192 -3.268 -13.744 1.00 9.24 88 PHE A N 1
ATOM 609 C CA . PHE A 1 88 ? -14.403 -2.536 -14.720 1.00 9.30 88 PHE A CA 1
ATOM 610 C C . PHE A 1 88 ? -15.211 -1.349 -15.294 1.00 9.83 88 PHE A C 1
ATOM 611 O O . PHE A 1 88 ? -16.434 -1.443 -15.419 1.00 11.33 88 PHE A O 1
ATOM 619 N N . PRO A 1 89 ? -14.525 -0.267 -15.701 1.00 9.81 89 PRO A N 1
ATOM 620 C CA . PRO A 1 89 ? -15.213 0.930 -16.227 1.00 10.90 89 PRO A CA 1
ATOM 621 C C . PRO A 1 89 ? -15.490 0.731 -17.725 1.00 11.63 89 PRO A C 1
ATOM 622 O O . PRO A 1 89 ? -14.889 1.374 -18.599 1.00 11.63 89 PRO A O 1
ATOM 626 N N . ILE A 1 90 ? -16.422 -0.175 -18.000 1.00 11.34 90 ILE A N 1
ATOM 627 C CA . ILE A 1 90 ? -16.718 -0.609 -19.371 1.00 11.26 90 ILE A CA 1
ATOM 628 C C . ILE A 1 90 ? -17.112 0.583 -20.240 1.00 12.04 90 ILE A C 1
ATOM 629 O O . ILE A 1 90 ? -17.896 1.444 -19.826 1.00 12.80 90 ILE A O 1
ATOM 634 N N A GLN A 1 91 ? -16.556 0.596 -21.444 0.70 12.01 91 GLN A N 1
ATOM 635 N N B GLN A 1 91 ? -16.562 0.612 -21.447 0.30 12.58 91 GLN A N 1
ATOM 636 C CA A GLN A 1 91 ? -16.787 1.625 -22.444 0.70 14.28 91 GLN A CA 1
ATOM 637 C CA B GLN A 1 91 ? -16.844 1.657 -22.412 0.30 14.14 91 GLN A CA 1
ATOM 638 C C A GLN A 1 91 ? -17.402 1.036 -23.702 0.70 13.62 91 GLN A C 1
ATOM 639 C C B GLN A 1 91 ? -17.469 1.081 -23.674 0.30 13.16 91 GLN A C 1
ATOM 640 O O A GLN A 1 91 ? -17.147 -0.122 -24.063 0.70 12.50 91 GLN A O 1
ATOM 641 O O B GLN A 1 91 ? -17.372 -0.113 -23.957 0.30 12.98 91 GLN A O 1
ATOM 652 N N A GLN A 1 92 ? -18.142 1.884 -24.415 0.70 14.02 92 GLN A N 1
ATOM 653 N N B GLN A 1 92 ? -18.087 1.956 -24.456 0.30 13.69 92 GLN A N 1
ATOM 654 C CA A GLN A 1 92 ? -18.598 1.537 -25.749 0.70 14.41 92 GLN A CA 1
ATOM 655 C CA B GLN A 1 92 ? -18.600 1.563 -25.755 0.30 13.97 92 GLN A CA 1
ATOM 656 C C A GLN A 1 92 ? -17.416 1.040 -26.556 0.70 13.01 92 GLN A C 1
ATOM 657 C C B GLN A 1 92 ? -17.445 1.094 -26.627 0.30 12.91 92 GLN A C 1
ATOM 658 O O A GLN A 1 92 ? -16.326 1.619 -26.533 0.70 14.09 92 GLN A O 1
ATOM 659 O O B GLN A 1 92 ? -16.405 1.756 -26.721 0.30 12.91 92 GLN A O 1
ATOM 670 N N . GLY A 1 93 ? -17.617 -0.063 -27.255 1.00 12.61 93 GLY A N 1
ATOM 671 C CA . GLY A 1 93 ? -16.578 -0.629 -28.077 1.00 12.91 93 GLY A CA 1
ATOM 672 C C . GLY A 1 93 ? -15.802 -1.761 -27.412 1.00 12.01 93 GLY A C 1
ATOM 673 O O . GLY A 1 93 ? -15.089 -2.505 -28.103 1.00 13.01 93 GLY A O 1
ATOM 674 N N . ASP A 1 94 ? -15.870 -1.879 -26.088 1.00 11.62 94 ASP A N 1
ATOM 675 C CA . ASP A 1 94 ? -15.184 -2.984 -25.428 1.00 11.74 94 ASP A CA 1
ATOM 676 C C . ASP A 1 94 ? -15.787 -4.323 -25.853 1.00 10.51 94 ASP A C 1
ATOM 677 O O . ASP A 1 94 ? -16.980 -4.416 -26.170 1.00 11.52 94 ASP A O 1
ATOM 682 N N . ILE A 1 95 ? -14.946 -5.356 -25.840 1.00 10.00 95 ILE A N 1
ATOM 683 C CA . ILE A 1 95 ? -15.364 -6.658 -26.336 1.00 10.22 95 ILE A CA 1
ATOM 684 C C . ILE A 1 95 ? -15.387 -7.729 -25.246 1.00 9.39 95 ILE A C 1
ATOM 685 O O . ILE A 1 95 ? -15.058 -7.491 -24.071 1.00 9.48 95 ILE A O 1
ATOM 690 N N . GLY A 1 96 ? -15.819 -8.927 -25.612 1.00 9.56 96 GLY A N 1
ATOM 691 C CA . GLY A 1 96 ? -16.038 -9.977 -24.636 1.00 9.23 96 GLY A CA 1
ATOM 692 C C . GLY A 1 96 ? -16.878 -11.044 -25.284 1.00 8.87 96 GLY A C 1
ATOM 693 O O . GLY A 1 96 ? -16.883 -11.196 -26.530 1.00 9.83 96 GLY A O 1
ATOM 694 N N . TRP A 1 97 ? -17.587 -11.801 -24.463 1.00 9.10 97 TRP A N 1
ATOM 695 C CA . TRP A 1 97 ? -18.348 -12.960 -24.892 1.00 9.25 97 TRP A CA 1
ATOM 696 C C . TRP A 1 97 ? -19.766 -12.850 -24.333 1.00 9.18 97 TRP A C 1
ATOM 697 O O . TRP A 1 97 ? -19.960 -12.576 -23.151 1.00 9.72 97 TRP A O 1
ATOM 708 N N . ILE A 1 98 ? -20.755 -13.039 -25.203 1.00 9.35 98 ILE A N 1
ATOM 709 C CA . ILE A 1 98 ? -22.135 -13.165 -24.742 1.00 9.72 98 ILE A CA 1
ATOM 710 C C . ILE A 1 98 ? -22.527 -14.638 -24.724 1.00 9.52 98 ILE A C 1
ATOM 711 O O . ILE A 1 98 ? -22.197 -15.405 -25.628 1.00 10.06 98 ILE A O 1
ATOM 716 N N . TYR A 1 99 ? -23.178 -14.978 -23.620 1.00 9.31 99 TYR A N 1
ATOM 717 C CA . TYR A 1 99 ? -23.707 -16.325 -23.387 1.00 9.68 99 TYR A CA 1
ATOM 718 C C . TYR A 1 99 ? -25.232 -16.260 -23.405 1.00 10.43 99 TYR A C 1
ATOM 719 O O . TYR A 1 99 ? -25.811 -15.269 -22.934 1.00 10.94 99 TYR A O 1
ATOM 728 N N . ALA A 1 100 ? -25.875 -17.305 -23.925 1.00 10.72 100 ALA A N 1
ATOM 729 C CA . ALA A 1 100 ? -27.326 -17.402 -23.984 1.00 11.23 100 ALA A CA 1
ATOM 730 C C . ALA A 1 100 ? -27.854 -18.238 -22.808 1.00 10.80 100 ALA A C 1
ATOM 731 O O . ALA A 1 100 ? -27.439 -19.390 -22.628 1.00 11.02 100 ALA A O 1
ATOM 733 N N . ALA A 1 101 ? -28.796 -17.679 -22.049 1.00 11.43 101 ALA A N 1
ATOM 734 C CA . ALA A 1 101 ? -29.445 -18.423 -20.971 1.00 12.33 101 ALA A CA 1
ATOM 735 C C . ALA A 1 101 ? -30.448 -19.422 -21.535 1.00 12.07 101 ALA A C 1
ATOM 736 O O . ALA A 1 101 ? -30.975 -19.271 -22.646 1.00 13.06 101 ALA A O 1
ATOM 738 N N . ASP A 1 102 ? -30.751 -20.429 -20.729 1.00 12.73 102 ASP A N 1
ATOM 739 C CA . ASP A 1 102 ? -31.675 -21.454 -21.195 1.00 13.99 102 ASP A CA 1
ATOM 740 C C . ASP A 1 102 ? -33.087 -20.928 -21.403 1.00 14.44 102 ASP A C 1
ATOM 741 O O . ASP A 1 102 ? -33.805 -21.465 -22.232 1.00 16.38 102 ASP A O 1
ATOM 746 N N . ARG A 1 103 ? -33.471 -19.911 -20.641 1.00 15.44 103 ARG A N 1
ATOM 747 C CA . ARG A 1 103 ? -34.860 -19.426 -20.584 1.00 18.48 103 ARG A CA 1
ATOM 748 C C . ARG A 1 103 ? -34.844 -17.925 -20.362 1.00 16.37 103 ARG A C 1
ATOM 749 O O . ARG A 1 103 ? -33.822 -17.349 -19.978 1.00 14.82 103 ARG A O 1
ATOM 757 N N . ASP A 1 104 ? -36.010 -17.308 -20.531 1.00 17.55 104 ASP A N 1
ATOM 758 C CA . ASP A 1 104 ? -36.142 -15.881 -20.292 1.00 17.99 104 ASP A CA 1
ATOM 759 C C . ASP A 1 104 ? -35.792 -15.501 -18.857 1.00 15.85 104 ASP A C 1
ATOM 760 O O . ASP A 1 104 ? -36.353 -16.008 -17.906 1.00 17.91 104 ASP A O 1
ATOM 765 N N . THR A 1 105 ? -34.869 -14.556 -18.716 1.00 14.56 105 THR A N 1
ATOM 766 C CA . THR A 1 105 ? -34.355 -14.113 -17.429 1.00 15.21 105 THR A CA 1
ATOM 767 C C . THR A 1 105 ? -34.961 -12.773 -16.967 1.00 14.71 105 THR A C 1
ATOM 768 O O . THR A 1 105 ? -34.569 -12.224 -15.931 1.00 15.79 105 THR A O 1
ATOM 772 N N . SER A 1 106 ? -35.910 -12.242 -17.730 1.00 17.07 106 SER A N 1
ATOM 773 C CA . SER A 1 106 ? -36.338 -10.867 -17.479 1.00 18.52 106 SER A CA 1
ATOM 774 C C . SER A 1 106 ? -37.002 -10.673 -16.128 1.00 18.83 106 SER A C 1
ATOM 775 O O . SER A 1 106 ? -36.744 -9.678 -15.453 1.00 20.69 106 SER A O 1
ATOM 778 N N . GLN A 1 107 ? -37.817 -11.626 -15.708 1.00 19.07 107 GLN A N 1
ATOM 779 C CA . GLN A 1 107 ? -38.432 -11.492 -14.397 1.00 20.77 107 GLN A CA 1
ATOM 780 C C . GLN A 1 107 ? -37.418 -11.690 -13.272 1.00 18.20 107 GLN A C 1
ATOM 781 O O . GLN A 1 107 ? -37.484 -11.016 -12.269 1.00 19.16 107 GLN A O 1
ATOM 787 N N . PHE A 1 108 ? -36.514 -12.651 -13.442 1.00 17.52 108 PHE A N 1
ATOM 788 C CA . PHE A 1 108 ? -35.446 -12.875 -12.491 1.00 17.31 108 PHE A CA 1
ATOM 789 C C . PHE A 1 108 ? -34.662 -11.561 -12.320 1.00 17.19 108 PHE A C 1
ATOM 790 O O . PHE A 1 108 ? -34.302 -11.195 -11.208 1.00 18.18 108 PHE A O 1
ATOM 798 N N . LEU A 1 109 ? -34.383 -10.849 -13.413 1.00 16.46 109 LEU A N 1
ATOM 799 C CA . LEU A 1 109 ? -33.556 -9.627 -13.328 1.00 16.25 109 LEU A CA 1
ATOM 800 C C . LEU A 1 109 ? -34.279 -8.499 -12.609 1.00 18.39 109 LEU A C 1
ATOM 801 O O . LEU A 1 109 ? -33.658 -7.649 -12.001 1.00 20.23 109 LEU A O 1
ATOM 806 N N . GLU A 1 110 ? -35.600 -8.506 -12.673 1.00 19.79 110 GLU A N 1
ATOM 807 C CA . GLU A 1 110 ? -36.348 -7.486 -11.961 1.00 21.97 110 GLU A CA 1
ATOM 808 C C . GLU A 1 110 ? -36.195 -7.617 -10.458 1.00 21.51 110 GLU A C 1
ATOM 809 O O . GLU A 1 110 ? -36.038 -6.618 -9.766 1.00 24.38 110 GLU A O 1
ATOM 815 N N . SER A 1 111 ? -36.245 -8.850 -9.976 1.00 21.66 111 SER A N 1
ATOM 816 C CA . SER A 1 111 ? -36.319 -9.172 -8.574 1.00 23.66 111 SER A CA 1
ATOM 817 C C . SER A 1 111 ? -35.026 -9.701 -7.975 1.00 21.24 111 SER A C 1
ATOM 818 O O . SER A 1 111 ? -34.879 -9.720 -6.744 1.00 23.14 111 SER A O 1
ATOM 821 N N . LEU A 1 112 ? -34.121 -10.152 -8.844 1.00 17.94 112 LEU A N 1
ATOM 822 C CA . LEU A 1 112 ? -32.962 -10.973 -8.445 1.00 17.13 112 LEU A CA 1
ATOM 823 C C . LEU A 1 112 ? -33.370 -12.137 -7.525 1.00 19.39 112 LEU A C 1
ATOM 824 O O . LEU A 1 112 ? -32.643 -12.508 -6.600 1.00 21.30 112 LEU A O 1
ATOM 829 N N A SER A 1 113 ? -34.539 -12.710 -7.776 0.56 19.56 113 SER A N 1
ATOM 830 N N B SER A 1 113 ? -34.554 -12.686 -7.789 0.44 19.73 113 SER A N 1
ATOM 831 C CA A SER A 1 113 ? -35.011 -13.824 -6.967 0.56 20.96 113 SER A CA 1
ATOM 832 C CA B SER A 1 113 ? -35.135 -13.747 -6.972 0.44 20.98 113 SER A CA 1
ATOM 833 C C A SER A 1 113 ? -35.785 -14.810 -7.825 0.56 19.79 113 SER A C 1
ATOM 834 C C B SER A 1 113 ? -35.747 -14.838 -7.841 0.44 19.89 113 SER A C 1
ATOM 835 O O A SER A 1 113 ? -35.957 -14.599 -9.035 0.56 20.76 113 SER A O 1
ATOM 836 O O B SER A 1 113 ? -35.761 -14.737 -9.075 0.44 20.30 113 SER A O 1
ATOM 841 N N . MET A 1 114 ? -36.247 -15.884 -7.190 1.00 20.31 114 MET A N 1
ATOM 842 C CA . MET A 1 114 ? -36.863 -17.002 -7.888 1.00 20.54 114 MET A CA 1
ATOM 843 C C . MET A 1 114 ? -37.977 -16.510 -8.778 1.00 19.85 114 MET A C 1
ATOM 844 O O . MET A 1 114 ? -38.840 -15.748 -8.334 1.00 21.91 114 MET A O 1
ATOM 849 N N . SER A 1 115 ? -37.985 -16.964 -10.017 1.00 19.25 115 SER A N 1
ATOM 850 C CA . SER A 1 115 ? -38.883 -16.399 -11.021 1.00 21.49 115 SER A CA 1
ATOM 851 C C . SER A 1 115 ? -39.281 -17.368 -12.120 1.00 22.88 115 SER A C 1
ATOM 852 O O . SER A 1 115 ? -38.649 -18.408 -12.323 1.00 25.35 115 SER A O 1
ATOM 855 N N A LYS A 1 116 ? -40.345 -17.015 -12.833 0.50 24.46 116 LYS A N 1
ATOM 856 N N B LYS A 1 116 ? -40.351 -17.001 -12.824 0.50 24.27 116 LYS A N 1
ATOM 857 C CA A LYS A 1 116 ? -40.762 -17.746 -14.018 0.50 25.98 116 LYS A CA 1
ATOM 858 C CA B LYS A 1 116 ? -40.797 -17.697 -14.022 0.50 25.56 116 LYS A CA 1
ATOM 859 C C A LYS A 1 116 ? -40.239 -17.029 -15.259 0.50 26.45 116 LYS A C 1
ATOM 860 C C B LYS A 1 116 ? -40.215 -17.017 -15.260 0.50 25.85 116 LYS A C 1
ATOM 861 O O A LYS A 1 116 ? -39.948 -15.835 -15.214 0.50 27.23 116 LYS A O 1
ATOM 862 O O B LYS A 1 116 ? -39.846 -15.844 -15.214 0.50 26.34 116 LYS A O 1
ATOM 873 N N . PRO A 1 117 ? -40.139 -17.743 -16.380 1.00 26.16 117 PRO A N 1
ATOM 874 C CA . PRO A 1 117 ? -39.862 -17.056 -17.647 1.00 27.19 117 PRO A CA 1
ATOM 875 C C . PRO A 1 117 ? -41.115 -16.293 -18.089 1.00 29.45 117 PRO A C 1
ATOM 876 O O . PRO A 1 117 ? -42.222 -16.791 -17.924 1.00 29.41 117 PRO A O 1
ATOM 880 N N A ASN A 1 118 ? -40.953 -15.082 -18.605 0.49 30.68 118 ASN A N 1
ATOM 881 N N 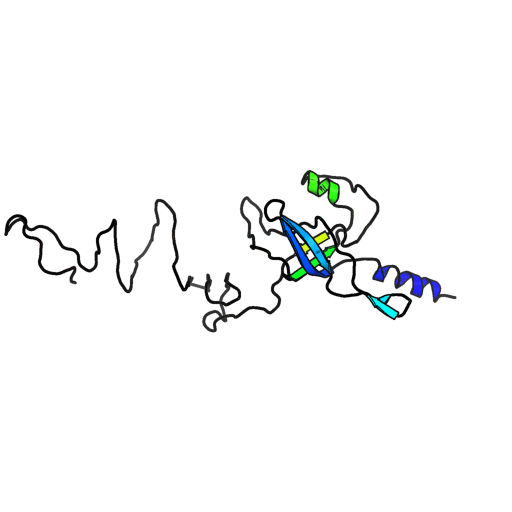B ASN A 1 118 ? -40.937 -15.087 -18.617 0.51 30.71 118 ASN A N 1
ATOM 882 C CA A ASN A 1 118 ? -42.106 -14.346 -19.091 0.49 33.32 118 ASN A CA 1
ATOM 883 C CA B ASN A 1 118 ? -42.060 -14.292 -19.091 0.51 33.39 118 ASN A CA 1
ATOM 884 C C A ASN A 1 118 ? -42.468 -14.842 -20.474 0.49 34.85 118 ASN A C 1
ATOM 885 C C B ASN A 1 118 ? -42.435 -14.772 -20.485 0.51 34.90 118 ASN A C 1
ATOM 8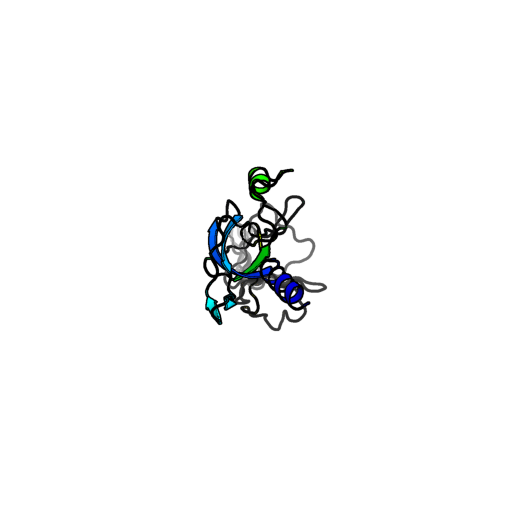86 O O A ASN A 1 118 ? -43.603 -14.709 -20.911 0.49 36.66 118 ASN A O 1
ATOM 887 O O B ASN A 1 118 ? -43.552 -14.559 -20.938 0.51 36.82 118 ASN A O 1
ATOM 896 N N . THR A 1 119 ? -41.496 -15.431 -21.160 1.00 35.00 119 THR A N 1
ATOM 897 C CA . THR A 1 119 ? -41.729 -15.937 -22.507 1.00 33.91 119 THR A CA 1
ATOM 898 C C . THR A 1 119 ? -41.191 -17.343 -22.755 1.00 34.24 119 THR A C 1
ATOM 899 O O . THR A 1 119 ? -40.546 -17.929 -21.887 1.00 34.82 119 THR A O 1
ATOM 903 N N . GLY A 1 120 ? -41.433 -17.835 -23.974 1.00 33.60 120 GLY A N 1
ATOM 904 C CA . GLY A 1 120 ? -41.118 -19.194 -24.385 1.00 31.11 120 GLY A CA 1
ATOM 905 C C . GLY A 1 120 ? -39.838 -19.378 -25.199 1.00 29.26 120 GLY A C 1
ATOM 906 O O . GLY A 1 120 ? -39.476 -20.502 -25.504 1.00 31.44 120 GLY A O 1
ATOM 907 N N A ARG A 1 121 ? -39.170 -18.279 -25.540 0.51 27.55 121 ARG A N 1
ATOM 908 N N B ARG A 1 121 ? -39.193 -18.278 -25.579 0.49 27.83 121 ARG A N 1
ATOM 909 C CA A ARG A 1 121 ? -37.868 -18.333 -26.223 0.51 25.82 121 ARG A CA 1
ATOM 910 C CA B ARG A 1 121 ? -37.877 -18.356 -26.223 0.49 26.78 121 ARG A CA 1
ATOM 911 C C A ARG A 1 121 ? -36.738 -18.912 -25.371 0.51 21.94 121 ARG A C 1
ATOM 912 C C B ARG A 1 121 ? -36.841 -19.018 -25.329 0.49 23.34 121 ARG A C 1
ATOM 913 O O A ARG A 1 121 ? -36.448 -18.426 -24.267 0.51 21.06 121 ARG A O 1
ATOM 914 O O B ARG A 1 121 ? -36.730 -18.708 -24.139 0.49 24.06 121 ARG A O 1
ATOM 929 N N . ILE A 1 122 ? -36.070 -19.924 -25.920 1.00 20.00 122 ILE A N 1
ATOM 930 C CA . ILE A 1 122 ? -35.076 -20.659 -25.179 1.00 16.79 122 ILE A CA 1
ATOM 931 C C . ILE A 1 122 ? -33.760 -20.632 -25.945 1.00 16.15 122 ILE A C 1
ATOM 932 O O . ILE A 1 122 ? -33.726 -20.611 -27.191 1.00 16.33 122 ILE A O 1
ATOM 937 N N . HIS A 1 123 ? -32.661 -20.625 -25.192 1.00 14.70 123 HIS A N 1
ATOM 938 C CA . HIS A 1 123 ? -31.326 -20.681 -25.789 1.00 13.08 123 HIS A CA 1
ATOM 939 C C . HIS A 1 123 ? -31.127 -19.602 -26.845 1.00 14.25 123 HIS A C 1
ATOM 940 O O . HIS A 1 123 ? -30.716 -19.905 -27.988 1.00 14.73 123 HIS A O 1
ATOM 947 N N . LYS A 1 124 ? -31.395 -18.361 -26.457 1.00 15.36 124 LYS A N 1
ATOM 948 C CA . LYS A 1 124 ? -31.186 -17.186 -27.318 1.00 16.11 124 LYS A CA 1
ATOM 949 C C . LYS A 1 124 ? -30.388 -16.112 -26.569 1.00 16.07 124 LYS A C 1
ATOM 950 O O . LYS A 1 124 ? -30.630 -15.857 -25.402 1.00 16.48 124 LYS A O 1
ATOM 956 N N . PHE A 1 125 ? -29.508 -15.435 -27.288 1.00 15.62 125 PHE A N 1
ATOM 957 C CA . PHE A 1 125 ? -28.711 -14.345 -26.705 1.00 15.35 125 PHE A CA 1
ATOM 958 C C . PHE A 1 125 ? -29.550 -13.195 -26.169 1.00 14.60 125 PHE A C 1
ATOM 959 O O . PHE A 1 125 ? -29.066 -12.447 -25.340 1.00 15.81 125 PHE A O 1
ATOM 967 N N . GLU A 1 126 ? -30.786 -13.065 -26.640 1.00 16.35 126 GLU A N 1
ATOM 968 C CA . GLU A 1 126 ? -31.681 -12.059 -26.173 1.00 18.77 126 GLU A CA 1
ATOM 969 C C . GLU A 1 126 ? -31.746 -12.048 -24.656 1.00 17.83 126 GLU A C 1
ATOM 970 O O . GLU A 1 126 ? -31.971 -10.994 -24.049 1.00 21.42 126 GLU A O 1
ATOM 976 N N . HIS A 1 127 ? -31.664 -13.223 -24.039 1.00 16.01 127 HIS A N 1
ATOM 977 C CA . HIS A 1 127 ? -31.567 -13.301 -22.580 1.00 17.16 127 HIS A CA 1
ATOM 978 C C . HIS A 1 127 ? -30.291 -13.993 -22.262 1.00 16.40 127 HIS A C 1
ATOM 979 O O . HIS A 1 127 ? -30.167 -15.213 -22.414 1.00 19.63 127 HIS A O 1
ATOM 986 N N . GLY A 1 128 ? -29.307 -13.201 -21.895 1.00 15.91 128 GLY A N 1
ATOM 987 C CA . GLY A 1 128 ? -27.968 -13.693 -21.790 1.00 17.19 128 GLY A CA 1
ATOM 988 C C . GLY A 1 128 ? -27.170 -12.997 -20.726 1.00 12.64 128 GLY A C 1
ATOM 989 O O . GLY A 1 128 ? -27.700 -12.266 -19.878 1.00 13.01 128 GLY A O 1
ATOM 990 N N . LEU A 1 129 ? -25.873 -13.251 -20.794 1.00 10.43 129 LEU A N 1
ATOM 991 C CA . LEU A 1 129 ? -24.896 -12.683 -19.895 1.00 9.80 129 LEU A CA 1
ATOM 992 C C . LEU A 1 129 ? -23.695 -12.279 -20.729 1.00 8.82 129 LEU A C 1
ATOM 993 O O . LEU A 1 129 ? -23.212 -13.083 -21.537 1.00 9.93 129 LEU A O 1
ATOM 998 N N . PHE A 1 130 ? -23.171 -11.083 -20.515 1.00 8.60 130 PHE A N 1
ATOM 999 C CA . PHE A 1 130 ? -21.939 -10.652 -21.174 1.00 8.93 130 PHE A CA 1
ATOM 1000 C C . PHE A 1 130 ? -20.770 -10.701 -20.178 1.00 8.20 130 PHE A C 1
ATOM 1001 O O . PHE A 1 130 ? -20.862 -10.159 -19.082 1.00 8.67 130 PHE A O 1
ATOM 1009 N N . ILE A 1 131 ? -19.663 -11.314 -20.615 1.00 8.60 131 ILE A N 1
ATOM 1010 C CA . ILE A 1 131 ? -18.435 -11.344 -19.843 1.00 8.37 131 ILE A CA 1
ATOM 1011 C C . ILE A 1 131 ? -17.360 -10.572 -20.620 1.00 8.27 131 ILE A C 1
ATOM 1012 O O . ILE A 1 131 ? -16.918 -11.030 -21.697 1.00 9.04 131 ILE A O 1
ATOM 1017 N N A PRO A 1 132 ? -16.928 -9.423 -20.098 0.69 9.04 132 PRO A N 1
ATOM 1018 N N B PRO A 1 132 ? -16.879 -9.450 -20.058 0.31 8.14 132 PRO A N 1
ATOM 1019 C CA A PRO A 1 132 ? -15.900 -8.635 -2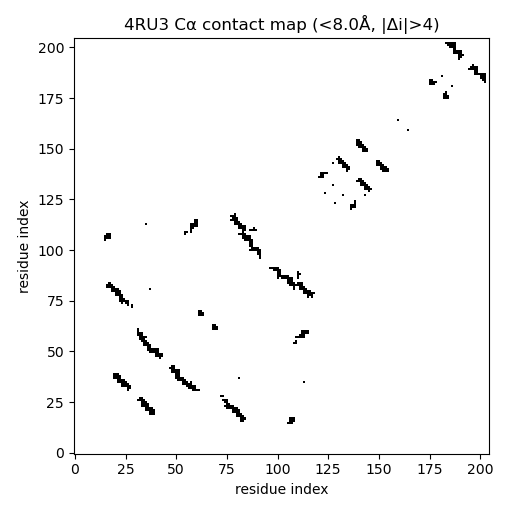0.792 0.69 9.38 132 PRO A CA 1
ATOM 1020 C CA B PRO A 1 132 ? -15.866 -8.684 -20.787 0.31 8.71 132 PRO A CA 1
ATOM 1021 C C A PRO A 1 132 ? -14.565 -9.395 -20.809 0.69 8.63 132 PRO A C 1
ATOM 1022 C C B PRO A 1 132 ? -14.513 -9.381 -20.786 0.31 8.73 132 PRO A C 1
ATOM 1023 O O A PRO A 1 132 ? -14.176 -10.007 -19.791 0.69 10.09 132 PRO A O 1
ATOM 1024 O O B PRO A 1 132 ? -14.061 -9.938 -19.774 0.31 9.47 132 PRO A O 1
ATOM 1031 N N . ASP A 1 133 ? -13.855 -9.312 -21.933 1.00 8.49 133 ASP A N 1
ATOM 1032 C CA . ASP A 1 133 ? -12.541 -9.937 -22.139 1.00 8.78 133 ASP A CA 1
ATOM 1033 C C . ASP A 1 133 ? -11.722 -8.978 -22.993 1.00 9.33 133 ASP A C 1
ATOM 1034 O O . ASP A 1 133 ? -12.194 -8.541 -24.026 1.00 10.07 133 ASP A O 1
ATOM 1039 N N . VAL A 1 134 ? -10.509 -8.650 -22.558 1.00 9.28 134 VAL A N 1
ATOM 1040 C CA . VAL A 1 134 ? -9.633 -7.783 -23.357 1.00 9.74 134 VAL A CA 1
ATOM 1041 C C . VAL A 1 134 ? -8.886 -8.541 -24.443 1.00 9.86 134 VAL A C 1
ATOM 1042 O O . VAL A 1 134 ? -8.242 -7.911 -25.283 1.00 10.23 134 VAL A O 1
ATOM 1046 N N . PHE A 1 135 ? -8.986 -9.875 -24.457 1.00 9.67 135 PHE A N 1
ATOM 1047 C CA . PHE A 1 135 ? -8.289 -10.690 -25.456 1.00 10.14 135 PHE A CA 1
ATOM 1048 C C . PHE A 1 135 ? -6.800 -10.422 -25.314 1.00 10.28 135 PHE A C 1
ATOM 1049 O O . PHE A 1 135 ? -6.261 -10.583 -24.202 1.00 11.35 135 PHE A O 1
ATOM 1057 N N . ARG A 1 136 ? -6.094 -10.054 -26.394 1.00 11.49 136 ARG A N 1
ATOM 1058 C CA . ARG A 1 136 ? -4.661 -9.827 -26.323 1.00 12.29 136 ARG A CA 1
ATOM 1059 C C . ARG A 1 136 ? -4.285 -8.349 -26.250 1.00 12.13 136 ARG A C 1
ATOM 1060 O O . ARG A 1 136 ? -3.104 -8.023 -26.424 1.00 13.20 136 ARG A O 1
ATOM 1068 N N A ARG A 1 137 ? -5.256 -7.460 -26.043 0.52 11.78 137 ARG A N 1
ATOM 1069 N N B ARG A 1 137 ? -5.252 -7.463 -26.045 0.48 12.13 137 ARG A N 1
ATOM 1070 C CA A ARG A 1 137 ? -5.005 -6.018 -26.114 0.52 12.08 137 ARG A CA 1
ATOM 1071 C CA B ARG A 1 137 ? -4.964 -6.036 -26.113 0.48 12.78 137 ARG A CA 1
ATOM 1072 C C A ARG A 1 137 ? -4.468 -5.514 -24.763 0.52 11.63 137 ARG A C 1
ATOM 1073 C C B ARG A 1 137 ? -4.477 -5.546 -24.751 0.48 11.95 137 ARG A C 1
ATOM 1074 O O A ARG A 1 137 ? -5.148 -4.816 -24.017 0.52 13.10 137 ARG A O 1
ATOM 1075 O O B ARG A 1 137 ? -5.198 -4.916 -23.987 0.48 12.79 137 ARG A O 1
ATOM 1090 N N . TYR A 1 138 ? -3.236 -5.906 -24.448 1.00 12.02 138 TYR A N 1
ATOM 1091 C CA . TYR A 1 138 ? -2.568 -5.501 -23.206 1.00 11.76 138 TYR A CA 1
ATOM 1092 C C . TYR A 1 138 ? -1.065 -5.719 -23.399 1.00 12.37 138 TYR A C 1
ATOM 1093 O O . TYR A 1 138 ? -0.613 -6.352 -24.373 1.00 13.01 138 TYR A O 1
ATOM 1102 N N . THR A 1 139 ? -0.289 -5.202 -22.441 1.00 11.92 139 THR A N 1
ATOM 1103 C CA . THR A 1 139 ? 1.136 -5.404 -22.349 1.00 12.35 139 THR A CA 1
ATOM 1104 C C . THR A 1 139 ? 1.522 -5.842 -20.959 1.00 12.02 139 THR A C 1
ATOM 1105 O O . THR A 1 139 ? 1.169 -5.187 -19.994 1.00 13.10 139 THR A O 1
ATOM 1109 N N . ILE A 1 140 ? 2.242 -6.972 -20.872 1.00 12.17 140 ILE A N 1
ATOM 1110 C CA . ILE A 1 140 ? 2.794 -7.438 -19.607 1.00 12.42 140 ILE A CA 1
ATOM 1111 C C . ILE A 1 140 ? 4.276 -7.021 -19.527 1.00 12.94 140 ILE A C 1
ATOM 1112 O O . ILE A 1 140 ? 5.069 -7.379 -20.401 1.00 15.14 140 ILE A O 1
ATOM 1117 N N . ASN A 1 141 ? 4.666 -6.283 -18.494 1.00 12.68 141 ASN A N 1
ATOM 1118 C CA . ASN A 1 141 ? 6.083 -5.965 -18.289 1.00 13.09 141 ASN A CA 1
ATOM 1119 C C . ASN A 1 141 ? 6.877 -7.240 -18.033 1.00 14.19 141 ASN A C 1
ATOM 1120 O O . ASN A 1 141 ? 6.402 -8.162 -17.386 1.00 14.22 141 ASN A O 1
ATOM 1125 N N A SER A 1 142 ? 8.126 -7.282 -18.500 0.73 16.63 142 SER A N 1
ATOM 1126 N N B SER A 1 142 ? 8.123 -7.265 -18.501 0.13 15.43 142 SER A N 1
ATOM 1127 N N C SER A 1 142 ? 8.122 -7.253 -18.500 0.14 15.46 142 SER A N 1
ATOM 1128 C CA A SER A 1 142 ? 8.913 -8.511 -18.332 0.73 17.36 142 SER A CA 1
ATOM 1129 C CA B SER A 1 142 ? 8.962 -8.454 -18.345 0.13 16.30 142 SER A CA 1
ATOM 1130 C CA C SER A 1 142 ? 8.993 -8.417 -18.345 0.14 16.34 142 SER A CA 1
ATOM 1131 C C A SER A 1 142 ? 9.091 -8.894 -16.863 0.73 15.34 142 SER A C 1
ATOM 1132 C C B SER A 1 142 ? 9.188 -8.866 -16.890 0.13 16.13 142 SER A C 1
ATOM 1133 C C C SER A 1 142 ? 9.168 -8.859 -16.895 0.14 16.13 142 SER A C 1
ATOM 1134 O O A SER A 1 142 ? 9.133 -10.081 -16.534 0.73 16.71 142 SER A O 1
ATOM 1135 O O B SER A 1 142 ? 9.380 -10.047 -16.605 0.13 16.73 142 SER A O 1
ATOM 1136 O O C SER A 1 142 ? 9.295 -10.051 -16.619 0.14 16.80 142 SER A O 1
ATOM 1143 N N . GLU A 1 143 ? 9.169 -7.903 -15.972 1.00 15.78 143 GLU A N 1
ATOM 1144 C CA . GLU A 1 143 ? 9.335 -8.229 -14.561 1.00 16.29 143 GLU A CA 1
ATOM 1145 C C . GLU A 1 143 ? 8.150 -8.987 -13.990 1.00 14.58 143 GLU A C 1
ATOM 1146 O O . GLU A 1 143 ? 8.269 -9.568 -12.899 1.00 14.99 143 GLU A O 1
ATOM 1152 N N . ASP A 1 144 ? 7.013 -8.961 -14.691 1.00 13.22 144 ASP A N 1
ATOM 1153 C CA . ASP A 1 144 ? 5.782 -9.603 -14.225 1.00 12.55 144 ASP A CA 1
ATOM 1154 C C . ASP A 1 144 ? 5.529 -10.918 -14.920 1.00 13.58 144 ASP A C 1
ATOM 1155 O O . ASP A 1 144 ? 4.429 -11.477 -14.815 1.00 13.03 144 ASP A O 1
ATOM 1160 N N . SER A 1 145 ? 6.536 -11.457 -15.609 1.00 16.38 145 SER A N 1
ATOM 1161 C CA . SER A 1 145 ? 6.311 -12.634 -16.432 1.00 20.31 145 SER A CA 1
ATOM 1162 C C . SER A 1 145 ? 5.804 -13.833 -15.627 1.00 20.95 145 SER A C 1
ATOM 1163 O O . SER A 1 145 ? 5.085 -14.651 -16.193 1.00 25.44 145 SER A O 1
ATOM 1166 N N . ALA A 1 146 ? 6.175 -13.957 -14.351 1.00 18.30 146 ALA A N 1
ATOM 1167 C CA . ALA A 1 146 ? 5.727 -15.031 -13.482 1.00 19.70 146 ALA A CA 1
ATOM 1168 C C . ALA A 1 146 ? 4.731 -14.531 -12.410 1.00 17.69 146 ALA A C 1
ATOM 1169 O O . ALA A 1 146 ? 4.459 -15.265 -11.475 1.00 20.42 146 ALA A O 1
ATOM 1171 N N . ALA A 1 147 ? 4.139 -13.347 -12.572 1.00 13.25 147 ALA A N 1
ATOM 1172 C CA . ALA A 1 147 ? 3.282 -12.737 -11.581 1.00 10.77 147 ALA A CA 1
ATOM 1173 C C . ALA A 1 147 ? 1.864 -12.635 -12.094 1.00 9.14 147 ALA A C 1
ATOM 1174 O O . ALA A 1 147 ? 1.625 -12.552 -13.318 1.00 9.71 147 ALA A O 1
ATOM 1176 N N . MET A 1 148 ? 0.936 -12.545 -11.140 1.00 9.08 148 MET A N 1
ATOM 1177 C CA . MET A 1 148 ? -0.404 -12.086 -11.477 1.00 8.22 148 MET A CA 1
ATOM 1178 C C . MET A 1 148 ? -0.408 -10.559 -11.496 1.00 8.86 148 MET A C 1
ATOM 1179 O O . MET A 1 148 ? 0.172 -9.928 -10.602 1.00 9.41 148 MET A O 1
ATOM 1184 N N . VAL A 1 149 ? -1.063 -9.974 -12.496 1.00 8.35 149 VAL A N 1
ATOM 1185 C CA . VAL A 1 149 ? -1.198 -8.527 -12.500 1.00 8.94 149 VAL A CA 1
ATOM 1186 C C . VAL A 1 149 ? -2.657 -8.127 -12.575 1.00 7.95 149 VAL A C 1
ATOM 1187 O O . VAL A 1 149 ? -3.483 -8.748 -13.267 1.00 8.74 149 VAL A O 1
ATOM 1191 N N A ILE A 1 150 ? -2.993 -7.101 -11.811 0.61 8.59 150 ILE A N 1
ATOM 1192 N N B ILE A 1 150 ? -2.955 -7.071 -11.819 0.0000 8.97 150 ILE A N 1
ATOM 1193 N N C ILE A 1 150 ? -2.937 -7.019 -11.888 0.39 7.42 150 ILE A N 1
ATOM 1194 C CA A ILE A 1 150 ? -4.243 -6.375 -11.998 0.61 8.83 150 ILE A CA 1
ATOM 1195 C CA B ILE A 1 150 ? -4.188 -6.300 -11.899 0.0000 9.89 150 ILE A CA 1
ATOM 1196 C CA C ILE A 1 150 ? -4.214 -6.298 -11.895 0.39 7.33 150 ILE A CA 1
ATOM 1197 C C A ILE A 1 150 ? -3.761 -4.972 -12.394 0.61 8.84 150 ILE A C 1
ATOM 1198 C C B ILE A 1 150 ? -3.739 -4.935 -12.383 0.0000 9.10 150 ILE A C 1
ATOM 1199 C C C ILE A 1 150 ? -3.788 -4.909 -12.360 0.39 7.46 150 ILE A C 1
ATOM 1200 O O A ILE A 1 150 ? -3.026 -4.326 -11.632 0.61 9.23 150 ILE A O 1
ATOM 1201 O O B ILE A 1 150 ? -3.046 -4.230 -11.649 0.0000 9.29 150 ILE A O 1
ATOM 1202 O O C ILE A 1 150 ? -3.088 -4.218 -11.624 0.39 8.33 150 ILE A O 1
ATOM 1215 N N . GLN A 1 151 ? -4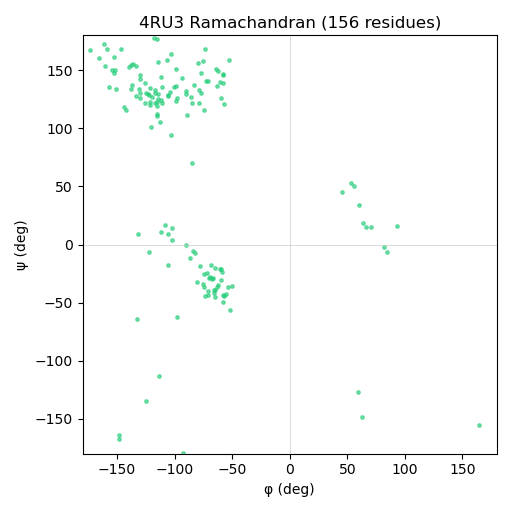.107 -4.537 -13.596 1.00 8.01 151 GLN A N 1
ATOM 1216 C CA . GLN A 1 151 ? -3.380 -3.411 -14.175 1.00 7.95 151 GLN A CA 1
ATOM 1217 C C . GLN A 1 151 ? -4.139 -2.697 -15.255 1.00 7.99 151 GLN A C 1
ATOM 1218 O O . GLN A 1 151 ? -5.086 -3.247 -15.866 1.00 8.51 151 GLN A O 1
ATOM 1224 N N . SER A 1 152 ? -3.714 -1.471 -15.532 1.00 8.32 152 SER A N 1
ATOM 1225 C CA . SER A 1 152 ? -4.076 -0.867 -16.802 1.00 9.16 152 SER A CA 1
ATOM 1226 C C . SER A 1 152 ? -3.580 -1.769 -17.942 1.00 9.73 152 SER A C 1
ATOM 1227 O O . SER A 1 152 ? -2.504 -2.379 -17.831 1.00 9.78 152 SER A O 1
ATOM 1230 N N . THR A 1 153 ? -4.311 -1.820 -19.057 1.00 9.75 153 THR A N 1
ATOM 1231 C CA . THR A 1 153 ? -3.883 -2.651 -20.176 1.00 10.96 153 THR A CA 1
ATOM 1232 C C . THR A 1 153 ? -2.564 -2.158 -20.781 1.00 11.50 153 THR A C 1
ATOM 1233 O O . THR A 1 153 ? -1.863 -2.939 -21.401 1.00 12.08 153 THR A O 1
ATOM 1237 N N . SER A 1 154 ? -2.200 -0.897 -20.555 1.00 11.99 154 SER A N 1
ATOM 1238 C CA . SER A 1 154 ? -0.903 -0.396 -20.982 1.00 13.69 154 SER A CA 1
ATOM 1239 C C . SER A 1 154 ? 0.246 -1.012 -20.193 1.00 12.95 154 SER A C 1
ATOM 1240 O O . SER A 1 154 ? 1.407 -0.910 -20.622 1.00 14.71 154 SER A O 1
ATOM 1243 N N . GLY A 1 155 ? -0.075 -1.590 -19.037 1.00 11.29 155 GLY A N 1
ATOM 1244 C CA . GLY A 1 155 ? 0.951 -2.073 -18.141 1.00 11.57 155 GLY A CA 1
ATOM 1245 C C . GLY A 1 155 ? 1.584 -1.021 -17.252 1.00 11.86 155 GLY A C 1
ATOM 1246 O O . GLY A 1 155 ? 2.406 -1.376 -16.411 1.00 14.43 155 GLY A O 1
ATOM 1247 N N . ALA A 1 156 ? 1.186 0.241 -17.399 1.00 11.68 156 ALA A N 1
ATOM 1248 C CA . ALA A 1 156 ? 1.867 1.314 -16.674 1.00 12.62 156 ALA A CA 1
ATOM 1249 C C . ALA A 1 156 ? 1.500 1.372 -15.189 1.00 10.46 156 ALA A C 1
ATOM 1250 O O . ALA A 1 156 ? 2.324 1.777 -14.373 1.00 11.62 156 ALA A O 1
ATOM 1252 N N . THR A 1 157 ? 0.252 1.036 -14.854 1.00 10.13 157 THR A N 1
ATOM 1253 C CA . THR A 1 157 ? -0.236 1.164 -13.480 1.00 9.37 157 THR A CA 1
ATOM 1254 C C . THR A 1 157 ? -0.674 -0.227 -13.079 1.00 9.09 157 THR A C 1
ATOM 1255 O O . THR A 1 157 ? -1.534 -0.814 -13.764 1.00 9.60 157 THR A O 1
ATOM 1259 N N . ARG A 1 158 ? -0.081 -0.793 -12.031 1.00 9.07 158 ARG A N 1
ATOM 1260 C CA . ARG A 1 158 ? -0.286 -2.207 -11.797 1.00 9.14 158 ARG A CA 1
ATOM 1261 C C . ARG A 1 158 ? -0.117 -2.590 -10.342 1.00 9.10 158 ARG A C 1
ATOM 1262 O O . ARG A 1 158 ? 0.663 -2.008 -9.609 1.00 9.86 158 ARG A O 1
ATOM 1270 N N . ILE A 1 159 ? -0.864 -3.631 -9.970 1.00 8.72 159 ILE A N 1
ATOM 1271 C CA . ILE A 1 159 ? -0.591 -4.383 -8.750 1.00 8.40 159 ILE A CA 1
ATOM 1272 C C . ILE A 1 159 ? -0.115 -5.738 -9.220 1.00 8.82 159 ILE A C 1
ATOM 1273 O O . ILE A 1 159 ? -0.820 -6.430 -9.968 1.00 9.28 159 ILE A O 1
ATOM 1278 N N . SER A 1 160 ? 1.102 -6.111 -8.813 1.00 8.76 160 SER A N 1
ATOM 1279 C CA . SER A 1 160 ? 1.718 -7.356 -9.254 1.00 9.25 160 SER A CA 1
ATOM 1280 C C . SER A 1 160 ? 1.937 -8.236 -8.043 1.00 8.92 160 SER A C 1
ATOM 1281 O O . SER A 1 160 ? 2.609 -7.827 -7.072 1.00 9.70 160 SER A O 1
ATOM 1284 N N . ILE A 1 161 ? 1.352 -9.428 -8.083 1.00 8.63 161 ILE A N 1
ATOM 1285 C CA A ILE A 1 161 ? 1.431 -10.359 -6.962 0.68 8.95 161 ILE A CA 1
ATOM 1286 C CA B ILE A 1 161 ? 1.424 -10.370 -6.977 0.32 8.85 161 ILE A CA 1
ATOM 1287 C C . ILE A 1 161 ? 2.357 -11.512 -7.372 1.00 8.67 161 ILE A C 1
ATOM 1288 O O . ILE A 1 161 ? 2.154 -12.143 -8.414 1.00 9.11 161 ILE A O 1
ATOM 1297 N N . ARG A 1 162 ? 3.389 -11.731 -6.550 1.00 9.41 162 ARG A N 1
ATOM 1298 C CA . ARG A 1 162 ? 4.395 -12.765 -6.777 1.00 10.01 162 ARG A CA 1
ATOM 1299 C C . ARG A 1 162 ? 4.343 -13.753 -5.617 1.00 10.39 162 ARG A C 1
ATOM 1300 O O . ARG A 1 162 ? 3.559 -13.599 -4.673 1.00 10.43 162 ARG A O 1
ATOM 1308 N N . GLY A 1 163 ? 5.160 -14.800 -5.671 1.00 10.99 163 GLY A N 1
ATOM 1309 C CA . GLY A 1 163 ? 5.043 -15.832 -4.662 1.00 11.77 163 GLY A CA 1
ATOM 1310 C C . GLY A 1 163 ? 5.317 -15.328 -3.258 1.00 10.74 163 GLY A C 1
ATOM 1311 O O . GLY A 1 163 ? 4.685 -15.827 -2.325 1.00 11.82 163 GLY A O 1
ATOM 1312 N N . ASP A 1 164 ? 6.241 -14.373 -3.085 1.00 10.55 164 ASP A N 1
ATOM 1313 C CA . ASP A 1 164 ? 6.568 -13.907 -1.741 1.00 10.62 164 ASP A CA 1
ATOM 1314 C C . ASP A 1 164 ? 6.598 -12.386 -1.591 1.00 9.70 164 ASP A C 1
ATOM 1315 O O . ASP A 1 164 ? 7.000 -11.880 -0.553 1.00 10.58 164 ASP A O 1
ATOM 1320 N N . ASN A 1 165 ? 6.147 -11.642 -2.618 1.00 9.55 165 ASN A N 1
ATOM 1321 C CA . ASN A 1 165 ? 6.203 -10.181 -2.543 1.00 9.46 165 ASN A CA 1
ATOM 1322 C C . ASN A 1 165 ? 5.104 -9.601 -3.414 1.00 8.66 165 ASN A C 1
ATOM 1323 O O . ASN A 1 165 ? 4.596 -10.290 -4.310 1.00 8.96 165 ASN A O 1
ATOM 1328 N N . ILE A 1 166 ? 4.785 -8.331 -3.157 1.00 8.81 166 ILE A N 1
ATOM 1329 C CA . ILE A 1 166 ? 3.800 -7.601 -3.948 1.00 9.08 166 ILE A CA 1
ATOM 1330 C C . ILE A 1 166 ? 4.430 -6.277 -4.330 1.00 8.88 166 ILE A C 1
ATOM 1331 O O . ILE A 1 166 ? 5.034 -5.609 -3.491 1.00 9.89 166 ILE A O 1
ATOM 1336 N N . LYS A 1 167 ? 4.284 -5.919 -5.608 1.00 9.56 167 LYS A N 1
ATOM 1337 C CA A LYS A 1 167 ? 4.834 -4.659 -6.115 0.67 10.41 167 LYS A CA 1
ATOM 1338 C CA B LYS A 1 167 ? 4.822 -4.654 -6.090 0.33 10.13 167 LYS A CA 1
ATOM 1339 C C . LYS A 1 167 ? 3.679 -3.866 -6.692 1.00 9.42 167 LYS A C 1
ATOM 1340 O O . LYS A 1 167 ? 2.925 -4.361 -7.545 1.00 10.51 167 LYS A O 1
ATOM 1351 N N . ILE A 1 168 ? 3.525 -2.623 -6.250 1.00 9.69 168 ILE A N 1
ATOM 1352 C CA . ILE A 1 168 ? 2.476 -1.724 -6.700 1.00 10.38 168 ILE A CA 1
ATOM 1353 C C . ILE A 1 168 ? 3.154 -0.572 -7.414 1.00 10.41 168 ILE A C 1
ATOM 1354 O O . ILE A 1 168 ? 3.954 0.130 -6.791 1.00 12.11 168 ILE A O 1
ATOM 1359 N N . THR A 1 169 ? 2.862 -0.382 -8.704 1.00 9.95 169 THR A N 1
ATOM 1360 C CA . THR A 1 169 ? 3.539 0.617 -9.515 1.00 10.72 169 THR A CA 1
ATOM 1361 C C . THR A 1 169 ? 2.541 1.596 -10.082 1.00 9.56 169 THR A C 1
ATOM 1362 O O . THR A 1 169 ? 1.498 1.183 -10.620 1.00 9.67 169 THR A O 1
ATOM 1366 N N . ALA A 1 170 ? 2.852 2.904 -10.014 1.00 9.29 170 ALA A N 1
ATOM 1367 C CA . ALA A 1 170 ? 1.967 3.885 -10.638 1.00 10.30 170 ALA A CA 1
ATOM 1368 C C . ALA A 1 170 ? 2.820 5.072 -11.047 1.00 10.09 170 ALA A C 1
ATOM 1369 O O . ALA A 1 170 ? 3.602 5.586 -10.262 1.00 11.69 170 ALA A O 1
ATOM 1371 N N . PRO A 1 171 ? 2.649 5.567 -12.272 1.00 11.03 171 PRO A N 1
ATOM 1372 C CA . PRO A 1 171 ? 3.488 6.680 -12.740 1.00 11.58 171 PRO A CA 1
ATOM 1373 C C . PRO A 1 171 ? 3.230 7.991 -11.995 1.00 10.22 171 PRO A C 1
ATOM 1374 O O . PRO A 1 171 ? 4.187 8.788 -11.908 1.00 11.17 171 PRO A O 1
ATOM 1378 N N . SER A 1 172 ? 2.017 8.236 -11.495 1.00 9.82 172 SER A N 1
ATOM 1379 C CA . SER A 1 172 ? 1.701 9.479 -10.826 1.00 10.44 172 SER A CA 1
ATOM 1380 C C . SER A 1 172 ? 1.785 9.353 -9.302 1.00 9.85 172 SER A C 1
ATOM 1381 O O . SER A 1 172 ? 2.584 10.023 -8.668 1.00 11.43 172 SER A O 1
ATOM 1384 N N . ASN A 1 173 ? 0.953 8.500 -8.707 1.00 9.82 173 ASN A N 1
ATOM 1385 C CA . ASN A 1 173 ? 0.916 8.422 -7.257 1.00 10.29 173 ASN A CA 1
ATOM 1386 C C . ASN A 1 173 ? 0.166 7.158 -6.834 1.00 9.24 173 ASN A C 1
ATOM 1387 O O . ASN A 1 173 ? -0.614 6.595 -7.613 1.00 9.39 173 ASN A O 1
ATOM 1392 N N . VAL A 1 174 ? 0.405 6.771 -5.583 1.00 9.20 174 VAL A N 1
ATOM 1393 C CA . VAL A 1 174 ? -0.427 5.826 -4.892 1.00 9.25 174 VAL A CA 1
ATOM 1394 C C . VAL A 1 174 ? -0.935 6.553 -3.663 1.00 9.18 174 VAL A C 1
ATOM 1395 O O . VAL A 1 174 ? -0.127 7.068 -2.881 1.00 10.77 174 VAL A O 1
ATOM 1399 N N . THR A 1 175 ? -2.256 6.641 -3.508 1.00 9.55 175 THR A N 1
ATOM 1400 C CA . THR A 1 175 ? -2.848 7.337 -2.370 1.00 10.46 175 THR A CA 1
ATOM 1401 C C . THR A 1 175 ? -3.586 6.311 -1.501 1.00 9.92 175 THR A C 1
ATOM 1402 O O . THR A 1 175 ? -4.369 5.505 -2.000 1.00 11.21 175 THR A O 1
ATOM 1406 N N . VAL A 1 176 ? -3.288 6.354 -0.202 1.00 10.32 176 VAL A N 1
ATOM 1407 C CA . VAL A 1 176 ? -3.897 5.468 0.789 1.00 10.36 176 VAL A CA 1
ATOM 1408 C C . VAL A 1 176 ? -4.747 6.355 1.680 1.00 10.40 176 VAL A C 1
ATOM 1409 O O . VAL A 1 176 ? -4.223 7.159 2.479 1.00 11.12 176 VAL A O 1
ATOM 1413 N N . ASP A 1 177 ? -6.059 6.256 1.478 1.00 10.55 177 ASP A N 1
ATOM 1414 C CA . ASP A 1 177 ? -7.015 7.125 2.150 1.00 10.63 177 ASP A CA 1
ATOM 1415 C C . ASP A 1 177 ? -7.667 6.339 3.274 1.00 10.23 177 ASP A C 1
ATOM 1416 O O . ASP A 1 177 ? -8.638 5.585 3.042 1.00 10.35 177 ASP A O 1
ATOM 1421 N N . THR A 1 178 ? -7.104 6.465 4.478 1.00 9.70 178 THR A N 1
ATOM 1422 C CA . THR A 1 178 ? -7.560 5.708 5.615 1.00 10.64 178 THR A CA 1
ATOM 1423 C C . THR A 1 178 ? -7.040 6.469 6.848 1.00 9.97 178 THR A C 1
ATOM 1424 O O . THR A 1 178 ? -6.021 7.120 6.789 1.00 11.07 178 THR A O 1
ATOM 1428 N N . PRO A 1 179 ? -7.733 6.323 7.985 1.00 10.71 179 PRO A N 1
ATOM 1429 C CA . PRO A 1 179 ? -7.246 7.070 9.161 1.00 12.94 179 PRO A CA 1
ATOM 1430 C C . PRO A 1 179 ? -5.949 6.498 9.733 1.00 11.77 179 PRO A C 1
ATOM 1431 O O . PRO A 1 179 ? -5.206 7.239 10.369 1.00 12.43 179 PRO A O 1
ATOM 1435 N N . GLN A 1 180 ? -5.688 5.221 9.503 1.00 11.49 180 GLN A N 1
ATOM 1436 C CA . GLN A 1 180 ? -4.566 4.542 10.140 1.00 11.83 180 GLN A CA 1
ATOM 1437 C C . GLN A 1 180 ? -3.982 3.547 9.150 1.00 10.42 180 GLN A C 1
ATOM 1438 O O . GLN A 1 180 ? -4.671 2.612 8.748 1.00 11.35 180 GLN A O 1
ATOM 1444 N N . ALA A 1 181 ? -2.721 3.747 8.799 1.00 10.66 181 ALA A N 1
ATOM 1445 C CA . ALA A 1 181 ? -1.984 2.807 7.972 1.00 10.99 181 ALA A CA 1
ATOM 1446 C C . ALA A 1 181 ? -0.867 2.228 8.838 1.00 11.39 181 ALA A C 1
ATOM 1447 O O . ALA A 1 181 ? -0.071 2.965 9.408 1.00 13.94 181 ALA A O 1
ATOM 1449 N N . ASN A 1 182 ? -0.829 0.907 8.931 1.00 11.06 182 ASN A N 1
ATOM 1450 C CA . ASN A 1 182 ? 0.086 0.218 9.840 1.00 11.77 182 ASN A CA 1
ATOM 1451 C C . ASN A 1 182 ? 1.055 -0.629 9.042 1.00 11.91 182 ASN A C 1
ATOM 1452 O O . ASN A 1 182 ? 0.649 -1.344 8.112 1.00 13.93 182 ASN A O 1
ATOM 1457 N N . PHE A 1 183 ? 2.332 -0.531 9.375 1.00 10.99 183 PHE A N 1
ATOM 1458 C CA . PHE A 1 183 ? 3.374 -1.370 8.812 1.00 11.09 183 PHE A CA 1
ATOM 1459 C C . PHE A 1 183 ? 3.932 -2.202 9.930 1.00 11.96 183 PHE A C 1
ATOM 1460 O O . PHE A 1 183 ? 4.433 -1.663 10.944 1.00 12.65 183 PHE A O 1
ATOM 1468 N N . THR A 1 184 ? 3.890 -3.520 9.771 1.00 11.35 184 THR A N 1
ATOM 1469 C CA . THR A 1 184 ? 4.300 -4.405 10.862 1.00 12.43 184 THR A CA 1
ATOM 1470 C C . THR A 1 184 ? 5.790 -4.675 10.950 1.00 12.68 184 THR A C 1
ATOM 1471 O O . THR A 1 184 ? 6.227 -5.322 11.907 1.00 14.62 184 THR A O 1
ATOM 1475 N N . GLY A 1 185 ? 6.553 -4.187 9.976 1.00 12.16 185 GLY A N 1
ATOM 1476 C CA . GLY A 1 185 ? 8.009 -4.307 9.936 1.00 12.81 185 GLY A CA 1
ATOM 1477 C C . GLY A 1 185 ? 8.666 -2.953 9.801 1.00 11.81 185 GLY A C 1
ATOM 1478 O O . GLY A 1 185 ? 8.346 -2.000 10.513 1.00 13.49 185 GLY A O 1
ATOM 1479 N N . SER A 1 186 ? 9.648 -2.899 8.892 1.00 12.59 186 SER A N 1
ATOM 1480 C CA . SER A 1 186 ? 10.403 -1.693 8.614 1.00 12.05 186 SER A CA 1
ATOM 1481 C C . SER A 1 186 ? 9.914 -1.062 7.307 1.00 11.24 186 SER A C 1
ATOM 1482 O O . SER A 1 186 ? 9.227 -1.717 6.485 1.00 11.70 186 SER A O 1
ATOM 1485 N N . VAL A 1 187 ? 10.286 0.208 7.112 1.00 11.64 187 VAL A N 1
ATOM 1486 C CA . VAL A 1 187 ? 9.931 0.956 5.943 1.00 11.64 187 VAL A CA 1
ATOM 1487 C C . VAL A 1 187 ? 11.134 1.735 5.490 1.00 11.68 187 VAL A C 1
ATOM 1488 O O . VAL A 1 187 ? 11.824 2.355 6.313 1.00 12.89 187 VAL A O 1
ATOM 1492 N N . THR A 1 188 ? 11.351 1.733 4.188 1.00 11.37 188 THR A N 1
ATOM 1493 C CA . THR A 1 188 ? 12.427 2.531 3.568 1.00 12.84 188 THR A CA 1
ATOM 1494 C C . THR A 1 188 ? 11.825 3.428 2.501 1.00 11.83 188 THR A C 1
ATOM 1495 O O . THR A 1 188 ? 11.025 2.970 1.672 1.00 13.83 188 THR A O 1
ATOM 1499 N N . ILE A 1 189 ? 12.179 4.701 2.584 1.00 12.69 189 ILE A N 1
ATOM 1500 C CA . ILE A 1 189 ? 11.669 5.714 1.672 1.00 12.82 189 ILE A CA 1
ATOM 1501 C C . ILE A 1 189 ? 12.870 6.309 0.962 1.00 13.83 189 ILE A C 1
ATOM 1502 O O . ILE A 1 189 ? 13.821 6.776 1.600 1.00 14.88 189 ILE A O 1
ATOM 1507 N N . ALA A 1 190 ? 12.840 6.336 -0.366 1.00 13.40 190 ALA A N 1
ATOM 1508 C CA . ALA A 1 190 ? 14.030 6.752 -1.125 1.00 14.59 190 ALA A CA 1
ATOM 1509 C C . ALA A 1 190 ? 14.309 8.220 -0.998 1.00 15.38 190 ALA A C 1
ATOM 1510 O O . ALA A 1 190 ? 15.466 8.631 -0.871 1.00 16.78 190 ALA A O 1
ATOM 1512 N N . ASN A 1 191 ? 13.269 9.034 -1.081 1.00 14.32 191 ASN A N 1
ATOM 1513 C CA . ASN A 1 191 ? 13.438 10.460 -1.267 1.00 15.45 191 ASN A CA 1
ATOM 1514 C C . ASN A 1 191 ? 12.981 11.291 -0.081 1.00 14.60 191 ASN A C 1
ATOM 1515 O O . ASN A 1 191 ? 13.541 11.154 1.010 1.00 17.72 191 ASN A O 1
ATOM 1520 N N . THR A 1 192 ? 11.911 12.074 -0.259 1.00 14.83 192 THR A N 1
ATOM 1521 C CA . THR A 1 192 ? 11.469 12.989 0.786 1.00 15.39 192 THR A CA 1
ATOM 1522 C C . THR A 1 192 ? 10.309 12.402 1.595 1.00 13.04 192 THR A C 1
ATOM 1523 O O . THR A 1 192 ? 9.359 11.832 1.025 1.00 15.48 192 THR A O 1
ATOM 1527 N N . LEU A 1 193 ? 10.403 12.559 2.911 1.00 13.29 193 LEU A N 1
ATOM 1528 C CA . LEU A 1 193 ? 9.287 12.278 3.785 1.00 12.38 193 LEU A CA 1
ATOM 1529 C C . LEU A 1 193 ? 8.779 13.581 4.399 1.00 13.68 193 LEU A C 1
ATOM 1530 O O . LEU A 1 193 ? 9.559 14.359 4.979 1.00 13.81 193 LEU A O 1
ATOM 1535 N N . VAL A 1 194 ? 7.488 13.856 4.214 1.00 13.04 194 VAL A N 1
ATOM 1536 C CA . VAL A 1 194 ? 6.811 15.008 4.814 1.00 14.05 194 VAL A CA 1
ATOM 1537 C C . VAL A 1 194 ? 5.732 14.488 5.740 1.00 12.78 194 VAL A C 1
ATOM 1538 O O . VAL A 1 194 ? 4.954 13.568 5.382 1.00 13.86 194 VAL A O 1
ATOM 1542 N N . VAL A 1 195 ? 5.740 15.013 6.956 1.00 13.75 195 VAL A N 1
ATOM 1543 C CA . VAL A 1 195 ? 4.769 14.613 7.946 1.00 14.40 195 VAL A CA 1
ATOM 1544 C C . VAL A 1 195 ? 4.082 15.865 8.472 1.00 14.85 195 VAL A C 1
ATOM 1545 O O . VAL A 1 195 ? 4.749 16.769 8.995 1.00 15.58 195 VAL A O 1
ATOM 1549 N N . ASN A 1 196 ? 2.763 15.938 8.354 1.00 15.55 196 ASN A N 1
ATOM 1550 C CA . ASN A 1 196 ? 1.999 17.122 8.769 1.00 17.02 196 ASN A CA 1
ATOM 1551 C C . ASN A 1 196 ? 2.641 18.432 8.288 1.00 17.18 196 ASN A C 1
ATOM 1552 O O . ASN A 1 196 ? 2.823 19.385 9.037 1.00 18.16 196 ASN A O 1
ATOM 1557 N N . GLY A 1 197 ? 3.052 18.463 7.027 1.00 16.82 197 GLY A N 1
ATOM 1558 C CA . GLY A 1 197 ? 3.615 19.692 6.488 1.00 18.87 197 GLY A CA 1
ATOM 1559 C C . GLY A 1 197 ? 5.087 19.945 6.740 1.00 19.84 197 GLY A C 1
ATOM 1560 O O . GLY A 1 197 ? 5.628 20.922 6.241 1.00 22.56 197 GLY A O 1
ATOM 1561 N N . VAL A 1 198 ? 5.735 19.103 7.547 1.00 17.02 198 VAL A N 1
ATOM 1562 C CA . VAL A 1 198 ? 7.157 19.287 7.888 1.00 17.62 198 VAL A CA 1
ATOM 1563 C C . VAL A 1 198 ? 8.017 18.261 7.146 1.00 15.77 198 VAL A C 1
ATOM 1564 O O . VAL A 1 198 ? 7.791 17.045 7.206 1.00 16.02 198 VAL A O 1
ATOM 1568 N N . ASN A 1 199 ? 9.032 18.749 6.457 1.00 15.70 199 ASN A N 1
ATOM 1569 C CA . ASN A 1 199 ? 10.007 17.910 5.778 1.00 15.57 199 ASN A CA 1
ATOM 1570 C C . ASN A 1 199 ? 10.932 17.288 6.822 1.00 15.11 199 ASN A C 1
ATOM 1571 O O . ASN A 1 199 ? 11.647 17.997 7.516 1.00 16.35 199 ASN A O 1
ATOM 1576 N N . VAL A 1 200 ? 10.891 15.973 6.943 1.00 13.86 200 VAL A N 1
ATOM 1577 C CA . VAL A 1 200 ? 11.662 15.264 7.948 1.00 13.83 200 VAL A CA 1
ATOM 1578 C C . VAL A 1 200 ? 13.143 15.220 7.549 1.00 15.15 200 VAL A C 1
ATOM 1579 O O . VAL A 1 200 ? 14.027 15.257 8.423 1.00 16.09 200 VAL A O 1
ATOM 1583 N N . ASN A 1 201 ? 13.426 15.089 6.267 1.00 14.36 201 ASN A N 1
ATOM 1584 C CA . ASN A 1 201 ? 14.832 14.995 5.831 1.00 15.04 201 ASN A CA 1
ATOM 1585 C C . ASN A 1 201 ? 15.619 16.166 6.384 1.00 17.00 201 ASN A C 1
ATOM 1586 O O . ASN A 1 201 ? 16.821 16.055 6.709 1.00 18.45 201 ASN A O 1
ATOM 1591 N N . ASN A 1 202 ? 14.956 17.313 6.429 1.00 17.52 202 ASN A N 1
ATOM 1592 C CA . ASN A 1 202 ? 15.631 18.572 6.670 1.00 19.19 202 ASN A CA 1
ATOM 1593 C C . ASN A 1 202 ? 15.315 19.229 8.006 1.00 19.51 202 ASN A C 1
ATOM 1594 O O . ASN A 1 202 ? 15.697 20.383 8.256 1.00 20.83 202 ASN A O 1
ATOM 1599 N N . HIS A 1 203 ? 14.642 18.495 8.884 1.00 17.96 203 HIS A N 1
ATOM 1600 C CA . HIS A 1 203 ? 14.091 19.081 10.097 1.00 16.90 203 HIS A CA 1
ATOM 1601 C C . HIS A 1 203 ? 15.118 19.426 11.175 1.00 16.78 203 HIS A C 1
ATOM 1602 O O . HIS A 1 203 ? 16.292 19.029 11.105 1.00 19.18 203 HIS A O 1
ATOM 1609 N N . GLY A 1 204 ? 14.639 20.168 12.160 1.00 19.05 204 GLY A N 1
ATOM 1610 C CA . GLY A 1 204 ? 15.427 20.471 13.327 1.00 17.64 204 GLY A CA 1
ATOM 1611 C C . GLY A 1 204 ? 14.567 20.613 14.568 1.00 17.15 204 GLY A C 1
ATOM 1612 O O . GLY A 1 204 ? 13.396 20.229 14.610 1.00 18.18 204 GLY A O 1
ATOM 1613 N N . HIS A 1 205 ? 15.164 21.212 15.597 1.00 18.02 205 HIS A N 1
ATOM 1614 C CA . HIS A 1 205 ? 14.603 21.285 16.947 1.00 17.95 205 HIS A CA 1
ATOM 1615 C C . HIS A 1 205 ? 15.173 22.539 17.607 1.00 19.51 205 HIS A C 1
ATOM 1616 O O . HIS A 1 205 ? 16.302 22.946 17.333 1.00 20.18 205 HIS A O 1
ATOM 1623 N N . LEU A 1 206 ? 14.396 23.158 18.477 1.00 20.86 206 LEU A N 1
ATOM 1624 C CA . LEU A 1 206 ? 14.908 24.252 19.289 1.00 22.39 206 LEU A CA 1
ATOM 1625 C C . LEU A 1 206 ? 15.778 23.733 20.443 1.00 22.96 206 LEU A C 1
ATOM 1626 O O . LEU A 1 206 ? 15.366 22.810 21.177 1.00 23.43 206 LEU A O 1
ATOM 1631 N N . GLU A 1 207 ? 16.976 24.324 20.583 1.00 22.92 207 GLU A N 1
ATOM 1632 C CA . GLU A 1 207 ? 17.888 24.035 21.710 1.00 23.13 207 GLU A CA 1
ATOM 1633 C C . GLU A 1 207 ? 17.526 24.764 23.001 1.00 22.71 207 GLU A C 1
ATOM 1634 O O . GLU A 1 207 ? 16.845 25.808 22.994 1.00 26.23 207 GLU A O 1
ATOM 1640 N N . ASN A 1 208 ? 17.967 24.193 24.114 1.00 25.79 208 ASN A N 1
ATOM 1641 C CA . ASN A 1 208 ? 17.932 24.912 25.393 1.00 26.59 208 ASN A CA 1
ATOM 1642 C C . ASN A 1 208 ? 19.106 25.879 25.539 1.00 28.29 208 ASN A C 1
ATOM 1643 O O . ASN A 1 208 ? 19.000 26.920 26.191 1.00 28.99 208 ASN A O 1
ATOM 1648 N N . ASN A 1 209 ? 20.243 25.506 24.958 1.00 29.23 209 ASN A N 1
ATOM 1649 C CA . ASN A 1 209 ? 21.407 26.378 24.912 1.00 30.03 209 ASN A CA 1
ATOM 1650 C C . ASN A 1 209 ? 22.050 26.161 23.549 1.00 28.75 209 ASN A C 1
ATOM 1651 O O . ASN A 1 209 ? 22.486 25.039 23.244 1.00 29.06 209 ASN A O 1
ATOM 1656 N N . PRO A 1 210 ? 22.072 27.211 22.704 1.00 27.42 210 PRO A N 1
ATOM 1657 C CA . PRO A 1 210 ? 21.594 28.579 22.956 1.00 28.31 210 PRO A CA 1
ATOM 1658 C C . PRO A 1 210 ? 20.073 28.603 23.020 1.00 29.06 210 PRO A C 1
ATOM 1659 O O . PRO A 1 210 ? 19.435 27.884 22.258 1.00 29.63 210 PRO A O 1
ATOM 1663 N N . PRO A 1 211 ? 19.496 29.393 23.936 1.00 30.54 211 PRO A N 1
ATOM 1664 C CA . PRO A 1 211 ? 18.053 29.319 24.200 1.00 31.09 211 PRO A CA 1
ATOM 1665 C C . PRO A 1 211 ? 17.227 29.557 22.935 1.00 31.22 211 PRO A C 1
ATOM 1666 O O . PRO A 1 211 ? 17.408 30.592 22.282 1.00 31.73 211 PRO A O 1
ATOM 1670 N N . ASP A 1 212 ? 16.399 28.576 22.569 1.00 31.27 212 ASP A N 1
ATOM 1671 C CA . ASP A 1 212 ? 15.453 28.701 21.457 1.00 31.67 212 ASP A CA 1
ATOM 1672 C C . ASP A 1 212 ? 16.114 28.825 20.090 1.00 30.92 212 ASP A C 1
ATOM 1673 O O . ASP A 1 212 ? 15.457 29.200 19.121 1.00 31.31 212 ASP A O 1
ATOM 1678 N N . ALA A 1 213 ? 17.403 28.501 20.006 1.00 29.37 213 ALA A N 1
ATOM 1679 C CA . ALA A 1 213 ? 18.091 28.411 18.714 1.00 28.16 213 ALA A CA 1
ATOM 1680 C C . ALA A 1 213 ? 17.739 27.084 18.033 1.00 27.30 213 ALA A C 1
ATOM 1681 O O . ALA A 1 213 ? 17.785 26.015 18.643 1.00 26.54 213 ALA A O 1
ATOM 1683 N N . ARG A 1 214 ? 17.387 27.137 16.762 1.00 26.72 214 ARG A N 1
ATOM 1684 C CA . ARG A 1 214 ? 17.155 25.907 16.039 1.00 25.27 214 ARG A CA 1
ATOM 1685 C C . ARG A 1 214 ? 18.480 25.212 15.767 1.00 24.70 214 ARG A C 1
ATOM 1686 O O . ARG A 1 214 ? 19.465 25.862 15.411 1.00 26.07 214 ARG A O 1
ATOM 1694 N N . THR A 1 215 ? 18.490 23.885 15.889 1.00 23.84 215 THR A N 1
ATOM 1695 C CA . THR A 1 215 ? 19.681 23.113 15.537 1.00 22.38 215 THR A CA 1
ATOM 1696 C C . THR A 1 215 ? 20.184 23.439 14.101 1.00 21.45 215 THR A C 1
ATOM 1697 O O . THR A 1 215 ? 19.422 23.926 13.280 1.00 23.33 215 THR A O 1
ATOM 1701 N N . LYS A 1 216 ? 21.455 23.172 13.793 1.00 23.39 216 LYS A N 1
ATOM 1702 C CA . LYS A 1 216 ? 21.954 23.407 12.433 1.00 24.02 216 LYS A CA 1
ATOM 1703 C C . LYS A 1 216 ? 21.502 22.328 11.476 1.00 24.69 216 LYS A C 1
ATOM 1704 O O . LYS A 1 216 ? 21.358 21.150 11.850 1.00 25.11 216 LYS A O 1
ATOM 1710 N N . GLY A 1 217 ? 21.290 22.729 10.228 1.00 23.65 217 GLY A N 1
ATOM 1711 C CA . GLY A 1 217 ? 21.045 21.778 9.164 1.00 23.44 217 GLY A CA 1
ATOM 1712 C C . GLY A 1 217 ? 19.797 20.937 9.307 1.00 21.86 217 GLY A C 1
ATOM 1713 O O . GLY A 1 217 ? 18.771 21.353 9.888 1.00 22.52 217 GLY A O 1
ATOM 1714 N N . GLY A 1 218 ? 19.903 19.722 8.786 1.00 21.12 218 GLY A N 1
ATOM 1715 C CA . GLY A 1 218 ? 18.801 18.780 8.796 1.00 20.66 218 GLY A CA 1
ATOM 1716 C C . GLY A 1 218 ? 19.050 17.544 9.615 1.00 18.27 218 GLY A C 1
ATOM 1717 O O . GLY A 1 218 ? 19.865 17.533 10.534 1.00 19.57 218 GLY A O 1
ATOM 1718 N N A MET A 1 219 ? 18.295 16.501 9.307 0.54 18.16 219 MET A N 1
ATOM 1719 N N B MET A 1 219 ? 18.289 16.492 9.306 0.46 18.42 219 MET A N 1
ATOM 1720 C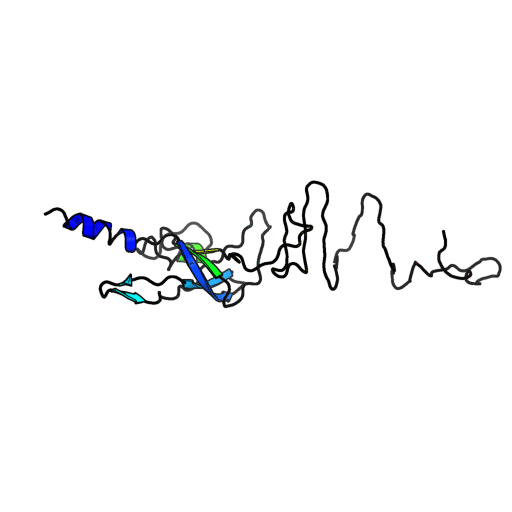 CA A MET A 1 219 ? 18.457 15.248 9.991 0.54 17.02 219 MET A CA 1
ATOM 1721 C CA B MET A 1 219 ? 18.460 15.198 9.944 0.46 18.13 219 MET A CA 1
ATOM 1722 C C A MET A 1 219 ? 19.709 14.535 9.491 0.54 18.58 219 MET A C 1
ATOM 1723 C C B MET A 1 219 ? 19.735 14.536 9.475 0.46 19.07 219 MET A C 1
ATOM 1724 O O A MET A 1 219 ? 19.916 14.450 8.283 0.54 20.92 219 MET A O 1
ATOM 1725 O O B MET A 1 219 ? 19.971 14.460 8.272 0.46 20.97 219 MET A O 1
ATOM 1734 N N . ILE A 1 220 ? 20.570 14.072 10.406 1.00 18.57 220 ILE A N 1
ATOM 1735 C CA . ILE A 1 220 ? 21.756 13.312 10.008 1.00 21.36 220 ILE A CA 1
ATOM 1736 C C . ILE A 1 220 ? 21.743 11.998 10.733 1.00 20.91 220 ILE A C 1
ATOM 1737 O O . ILE A 1 220 ? 21.057 11.857 11.740 1.00 21.63 220 ILE A O 1
ATOM 1742 N N . ALA A 1 221 ? 22.549 11.063 10.243 1.00 22.17 221 ALA A N 1
ATOM 1743 C CA . ALA A 1 221 ? 22.710 9.755 10.862 1.00 22.74 221 ALA A CA 1
ATOM 1744 C C . ALA A 1 221 ? 23.037 9.890 12.347 1.00 24.20 221 ALA A C 1
ATOM 1745 O O . ALA A 1 221 ? 22.473 9.176 13.192 1.00 24.66 221 ALA A O 1
#

InterPro domains:
  IPR037026 Vgr protein, OB-fold domain superfamily [G3DSA:2.40.50.230] (34-132)
  IPR041599 Phage protein Gp138 N-terminal domain [PF18352] (36-132)